Protein AF-A0A3M1AGY9-F1 (afdb_monomer_lite)

Foldseek 3Di:
DDDDDPVLLVVLVVLLVVLVVLLVVQVVLLVPAPQVVLVVLNVVLVVLSVVLVVCVVVVNSVSSSVSSVSSVVSSVVSSCVSVVNDPPDLLVVLVVLLVVLVVLLVVVCVQDDCVVQVLLNLLSVQLVVLSVQLVVCSVVVNSVSNVLSSVLSVLSSVVSVCCSVPVDPDDDDLVNLVVLLVVLVVLLVVQCVVCVPPPPVQLVSLSVVLVVLSVSLVVCSVVVNNVSNVSSSVSSVVSSVVSVVPDDDD

Radius of gyration: 22.15 Å; chains: 1; bounding box: 55×43×48 Å

Secondary structure (DSSP, 8-state):
-----HHHHHHHHHHHHHHHHHHHHHHHHHHS---HHHHHHHHHHHHHHHHHHHHHHTT-HHHHHHHHHHHHHHHHHHHHHHTT--PPPHHHHHHHHHHHHHHHHHHHHTT--TTT-HHHHHHHHHHHHHHHHHHHHHHTT-HHHHHHHHHHHHHHHHHHHHHHHS----PPPHHHHHHHHHHHHHHHHHHHHHHTT---HHHHHHHHHHHHHHHHHHHHHHTT-HHHHHHHHHHHHHHHHHHHTT----

Sequence (250 aa):
AAGHSPEIKREFTRAMQQLNLLIERVRPQIEASANPRARRIFQRVLRFAQEAEIKAQKGRVHEALWKVELARNLLNRAAQFAKGRKIPRVRNRLQEEIEASRQDIRALKSKVDPETAPDAAILLNMSERAINRAEGALRAGFNRLALESIWAAQRFLNRADELANSPDHSTISRKFIESRLNQLNQAILEAERRFADEKQPMNLKLIEGAKDIREMALTSFRKGNYRAANEGIQVAFELVRKSLKNLPKK

pLDDT: mean 87.72, std 10.8, range [38.75, 97.69]

Structure (mmCIF, N/CA/C/O backbone):
data_AF-A0A3M1AGY9-F1
#
_entry.id   AF-A0A3M1AGY9-F1
#
loop_
_atom_site.group_PDB
_atom_site.id
_atom_site.type_symbol
_atom_site.label_atom_id
_atom_site.label_alt_id
_atom_site.label_comp_id
_atom_site.label_asym_id
_atom_site.label_entity_id
_atom_site.label_seq_id
_atom_site.pdbx_PDB_ins_code
_atom_site.Cartn_x
_atom_site.Cartn_y
_atom_site.Cartn_z
_atom_site.occupancy
_atom_site.B_iso_or_equiv
_atom_site.auth_seq_id
_atom_site.auth_comp_id
_atom_site.auth_asym_id
_atom_site.auth_atom_id
_atom_site.pdbx_PDB_model_num
ATOM 1 N N . ALA A 1 1 ? -25.088 25.407 -13.053 1.00 41.91 1 ALA A N 1
ATOM 2 C CA . ALA A 1 1 ? -25.798 24.125 -12.880 1.00 41.91 1 ALA A CA 1
ATOM 3 C C . ALA A 1 1 ? -24.941 23.020 -13.490 1.00 41.91 1 ALA A C 1
ATOM 5 O O . ALA A 1 1 ? -24.853 22.937 -14.706 1.00 41.91 1 ALA A O 1
ATOM 6 N N . ALA A 1 2 ? -24.203 22.266 -12.671 1.00 45.81 2 ALA A N 1
ATOM 7 C CA . ALA A 1 2 ? -23.312 21.215 -13.163 1.00 45.81 2 ALA A CA 1
ATOM 8 C C . ALA A 1 2 ? -24.134 19.955 -13.475 1.00 45.81 2 ALA A C 1
ATOM 10 O O . ALA A 1 2 ? -24.723 19.351 -12.577 1.00 45.81 2 ALA A O 1
ATOM 11 N N . GLY A 1 3 ? -24.225 19.601 -14.756 1.00 44.53 3 GLY A N 1
ATOM 12 C CA . GLY A 1 3 ? -24.878 18.382 -15.215 1.00 44.53 3 GLY A CA 1
ATOM 13 C C . GLY A 1 3 ? -24.076 17.160 -14.783 1.00 44.53 3 GLY A C 1
ATOM 14 O O . GLY A 1 3 ? -23.044 16.850 -15.367 1.00 44.53 3 GLY A O 1
ATOM 15 N N . HIS A 1 4 ? -24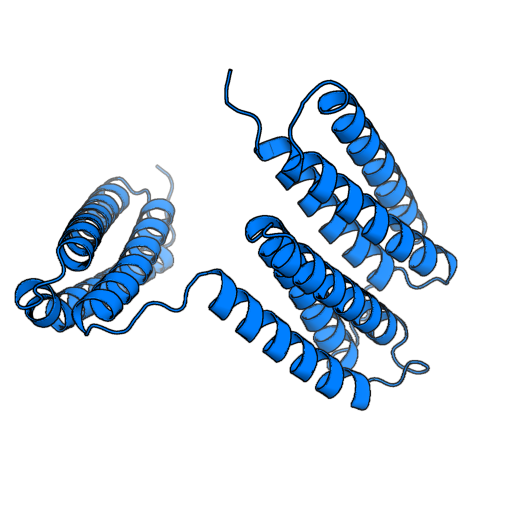.536 16.459 -13.750 1.00 55.94 4 HIS A N 1
ATOM 16 C CA . HIS A 1 4 ? -24.037 15.117 -13.466 1.00 55.94 4 HIS A CA 1
ATOM 17 C C . HIS A 1 4 ? -24.574 14.150 -14.518 1.00 55.94 4 HIS A C 1
ATOM 19 O O . HIS A 1 4 ? -25.784 14.142 -14.765 1.00 55.94 4 HIS A O 1
ATOM 25 N N . SER A 1 5 ? -23.678 13.345 -15.105 1.00 68.75 5 SER A N 1
ATOM 26 C CA . SER A 1 5 ? -24.039 12.296 -16.063 1.00 68.75 5 SER A CA 1
ATOM 27 C C . SER A 1 5 ? -25.211 11.468 -15.506 1.00 68.75 5 SER A C 1
ATOM 29 O O . SER A 1 5 ? -25.161 11.059 -14.337 1.00 68.75 5 SER A O 1
ATOM 31 N N . PRO A 1 6 ? -26.272 11.218 -16.300 1.00 79.00 6 PRO A N 1
ATOM 32 C CA . PRO A 1 6 ? -27.400 10.363 -15.920 1.00 79.00 6 PRO A CA 1
ATOM 33 C C . PRO A 1 6 ? -26.970 9.003 -15.352 1.00 79.00 6 PRO A C 1
ATOM 35 O O . PRO A 1 6 ? -27.675 8.420 -14.529 1.00 79.00 6 PRO A O 1
ATOM 38 N N . GLU A 1 7 ? -25.796 8.519 -15.750 1.00 82.44 7 GLU A N 1
ATOM 39 C CA . GLU A 1 7 ? -25.199 7.265 -15.293 1.00 82.44 7 GLU A CA 1
ATOM 40 C C . GLU A 1 7 ? -24.829 7.292 -13.807 1.00 82.44 7 GLU A C 1
ATOM 42 O O . GLU A 1 7 ? -25.179 6.366 -13.080 1.00 82.44 7 GLU A O 1
ATOM 47 N N . ILE A 1 8 ? -24.232 8.382 -13.318 1.00 80.75 8 ILE A N 1
ATOM 48 C CA . ILE A 1 8 ? -23.795 8.507 -11.914 1.00 80.75 8 ILE A CA 1
ATOM 49 C C . ILE A 1 8 ? -25.013 8.570 -10.981 1.00 80.75 8 ILE A C 1
ATOM 51 O O . ILE A 1 8 ? -25.013 8.022 -9.878 1.00 80.75 8 ILE A O 1
ATOM 55 N N . LYS A 1 9 ? -26.107 9.198 -11.433 1.00 84.56 9 LYS A N 1
ATOM 56 C CA . LYS A 1 9 ? -27.379 9.183 -10.695 1.00 84.56 9 LYS A CA 1
ATOM 57 C C . LYS A 1 9 ? -27.964 7.771 -10.614 1.00 84.56 9 LYS A C 1
ATOM 59 O O . LYS A 1 9 ? -28.408 7.372 -9.540 1.00 84.56 9 LYS A O 1
ATOM 64 N N . ARG A 1 10 ? -27.927 7.003 -11.712 1.00 90.06 10 ARG A N 1
ATOM 65 C CA . ARG A 1 10 ? -28.370 5.595 -11.733 1.00 90.06 10 ARG A CA 1
ATOM 66 C C . ARG A 1 10 ? -27.513 4.717 -10.819 1.00 90.06 10 ARG A C 1
ATOM 68 O O . ARG A 1 10 ? -28.058 3.869 -10.114 1.00 90.06 10 ARG A O 1
ATOM 75 N N . GLU A 1 11 ? -26.201 4.932 -10.807 1.00 90.44 11 GLU A N 1
ATOM 76 C CA . GLU A 1 11 ? -25.267 4.247 -9.911 1.00 90.44 11 GLU A CA 1
ATOM 77 C C . GLU A 1 11 ? -25.615 4.503 -8.441 1.00 90.44 11 GLU A C 1
ATOM 79 O O . GLU A 1 11 ? -25.775 3.554 -7.673 1.00 90.44 11 GLU A O 1
ATOM 84 N N . PHE A 1 12 ? -25.839 5.767 -8.064 1.00 92.69 12 PHE A N 1
ATOM 85 C CA . PHE A 1 12 ? -26.266 6.122 -6.711 1.00 92.69 12 PHE A CA 1
ATOM 86 C C . PHE A 1 12 ? -27.583 5.449 -6.319 1.00 92.69 12 PHE A C 1
ATOM 88 O O . PHE A 1 12 ? -27.666 4.863 -5.239 1.00 92.69 12 PHE A O 1
ATOM 95 N N . THR A 1 13 ? -28.597 5.476 -7.190 1.00 92.81 13 THR A N 1
ATOM 96 C CA . THR A 1 13 ? -29.883 4.819 -6.917 1.00 92.81 13 THR A CA 1
ATOM 97 C C . THR A 1 13 ? -29.700 3.326 -6.649 1.00 92.81 13 THR A C 1
ATOM 99 O O . THR A 1 13 ? -30.233 2.816 -5.664 1.00 92.81 13 THR A O 1
ATOM 102 N N . ARG A 1 14 ? -28.896 2.631 -7.466 1.00 93.88 14 ARG A N 1
ATOM 103 C CA . ARG A 1 14 ? -28.583 1.207 -7.258 1.00 93.88 14 ARG A CA 1
ATOM 104 C C . ARG A 1 14 ? -27.846 0.979 -5.938 1.00 93.88 14 ARG A C 1
ATOM 106 O O . ARG A 1 14 ? -28.215 0.085 -5.179 1.00 93.88 14 ARG A O 1
ATOM 113 N N . ALA A 1 15 ? -26.834 1.793 -5.646 1.00 89.94 15 ALA A N 1
ATOM 114 C CA . ALA A 1 15 ? -26.034 1.673 -4.431 1.00 89.94 15 ALA A CA 1
ATOM 115 C C . ALA A 1 15 ? -26.879 1.898 -3.162 1.00 89.94 15 ALA A C 1
ATOM 117 O O . ALA A 1 15 ? -26.748 1.146 -2.194 1.00 89.94 15 ALA A O 1
ATOM 118 N N . MET A 1 16 ? -27.792 2.875 -3.182 1.00 95.62 16 MET A N 1
ATOM 119 C CA . MET A 1 16 ? -28.737 3.127 -2.089 1.00 95.62 16 MET A CA 1
ATOM 120 C C . MET A 1 16 ? -29.750 2.000 -1.913 1.00 95.62 16 MET A C 1
ATOM 122 O O . MET A 1 16 ? -29.980 1.568 -0.787 1.00 95.62 16 MET A O 1
ATOM 126 N N . GLN A 1 17 ? -30.327 1.484 -3.002 1.00 94.88 17 GLN A N 1
ATOM 127 C CA . GLN A 1 17 ? -31.243 0.341 -2.934 1.00 94.88 17 GLN A CA 1
ATOM 128 C C . GLN A 1 17 ? -30.559 -0.877 -2.304 1.00 94.88 17 GLN A C 1
ATOM 130 O O . GLN A 1 17 ? -31.106 -1.492 -1.390 1.00 94.88 17 GLN A O 1
ATOM 135 N N . GLN A 1 18 ? -29.330 -1.183 -2.728 1.00 94.62 18 GLN A N 1
ATOM 136 C CA . GLN A 1 18 ? -28.535 -2.258 -2.133 1.00 94.62 18 GLN A CA 1
ATOM 137 C C . GLN A 1 18 ? -28.246 -2.009 -0.648 1.00 94.62 18 GLN A C 1
ATOM 139 O O . GLN A 1 18 ? -28.365 -2.932 0.158 1.00 94.62 18 GLN A O 1
ATOM 144 N N . LEU A 1 19 ? -27.880 -0.780 -0.268 1.00 94.25 19 LEU A N 1
ATOM 145 C CA . LEU A 1 19 ? -27.644 -0.430 1.132 1.00 94.25 19 LEU A CA 1
ATOM 146 C C . LEU A 1 19 ? -28.913 -0.611 1.976 1.00 94.25 19 LEU A C 1
ATOM 148 O O . LEU A 1 19 ? -28.831 -1.225 3.036 1.00 94.25 19 LEU A O 1
ATOM 152 N N . ASN A 1 20 ? -30.071 -0.145 1.509 1.00 95.00 20 ASN A N 1
ATOM 153 C CA . ASN A 1 20 ? -31.336 -0.267 2.235 1.00 95.00 20 ASN A CA 1
ATOM 154 C C . ASN A 1 20 ? -31.751 -1.735 2.412 1.00 95.00 20 ASN A C 1
ATOM 156 O O . ASN A 1 20 ? -32.100 -2.138 3.519 1.00 95.00 20 ASN A O 1
ATOM 160 N N . LEU A 1 21 ? -31.602 -2.568 1.375 1.00 95.19 21 LEU A N 1
ATOM 161 C CA . LEU A 1 21 ? -31.827 -4.016 1.482 1.00 95.19 21 LEU A CA 1
ATOM 162 C C . LEU A 1 21 ? -30.906 -4.671 2.522 1.00 95.19 21 LEU A C 1
ATOM 164 O O . LEU A 1 21 ? -31.336 -5.530 3.294 1.00 95.19 21 LEU A O 1
ATOM 168 N N . LEU A 1 22 ? -29.634 -4.264 2.573 1.00 92.75 22 LEU A N 1
ATOM 169 C CA . LEU A 1 22 ? -28.695 -4.754 3.582 1.00 92.75 22 LEU A CA 1
ATOM 170 C C . LEU A 1 22 ? -29.070 -4.280 4.990 1.00 92.75 22 LEU A C 1
ATOM 172 O O . LEU A 1 22 ? -28.953 -5.063 5.933 1.00 92.75 22 LEU A O 1
ATOM 176 N N . ILE A 1 23 ? -29.503 -3.024 5.142 1.00 95.94 23 ILE A N 1
ATOM 177 C CA . ILE A 1 23 ? -29.948 -2.469 6.426 1.00 95.94 23 ILE A CA 1
ATOM 178 C C . ILE A 1 23 ? -31.113 -3.299 6.952 1.00 95.94 23 ILE A C 1
ATOM 180 O O . ILE A 1 23 ? -31.017 -3.803 8.067 1.00 95.94 23 ILE A O 1
ATOM 184 N N . GLU A 1 24 ? -32.147 -3.522 6.141 1.00 95.50 24 GLU A N 1
ATOM 185 C CA . GLU A 1 24 ? -33.321 -4.299 6.549 1.00 95.50 24 GLU A CA 1
ATOM 186 C C . GLU A 1 24 ? -32.970 -5.749 6.891 1.00 95.50 24 GLU A C 1
ATOM 188 O O . GLU A 1 24 ? -33.416 -6.278 7.907 1.00 95.50 24 GLU A O 1
ATOM 193 N N . ARG A 1 25 ? -32.072 -6.379 6.126 1.00 94.12 25 ARG A N 1
ATOM 194 C CA . ARG A 1 25 ? -31.619 -7.747 6.415 1.00 94.12 25 ARG A CA 1
ATOM 195 C C . ARG A 1 25 ? -30.880 -7.869 7.752 1.00 94.12 25 ARG A C 1
ATOM 197 O O . ARG A 1 25 ? -30.953 -8.907 8.411 1.00 94.12 25 ARG A O 1
ATOM 204 N N . VAL A 1 26 ? -30.093 -6.861 8.121 1.00 92.31 26 VAL A N 1
ATOM 205 C CA . VAL A 1 26 ? -29.182 -6.918 9.276 1.00 92.31 26 VAL A CA 1
ATOM 206 C C . VAL A 1 26 ? -29.809 -6.301 10.535 1.00 92.31 26 VAL A C 1
ATOM 208 O O . VAL A 1 26 ? -29.435 -6.686 11.647 1.00 92.31 26 VAL A O 1
ATOM 211 N N . ARG A 1 27 ? -30.782 -5.394 10.384 1.00 94.50 27 ARG A N 1
ATOM 212 C CA . ARG A 1 27 ? -31.468 -4.671 11.468 1.00 94.50 27 ARG A CA 1
ATOM 213 C C . ARG A 1 27 ? -31.949 -5.594 12.601 1.00 94.50 27 ARG A C 1
ATOM 215 O O . ARG A 1 27 ? -31.504 -5.357 13.727 1.00 94.50 27 ARG A O 1
ATOM 222 N N . PRO A 1 28 ? -32.701 -6.690 12.354 1.00 92.25 28 PRO A N 1
ATOM 223 C CA . PRO A 1 28 ? -33.197 -7.545 13.437 1.00 92.25 28 PRO A CA 1
ATOM 224 C C . PRO A 1 28 ? -32.064 -8.172 14.259 1.00 92.25 28 PRO A C 1
ATOM 226 O O . PRO A 1 28 ? -32.143 -8.267 15.481 1.00 92.25 28 PRO A O 1
ATOM 229 N N . GLN A 1 29 ? -30.960 -8.548 13.599 1.00 90.81 29 GLN A N 1
ATOM 230 C CA . GLN A 1 29 ? -29.797 -9.151 14.261 1.00 90.81 29 GLN A CA 1
ATOM 231 C C . GLN A 1 29 ? -29.079 -8.153 15.177 1.00 90.81 29 GLN A C 1
ATOM 233 O O . GLN A 1 29 ? -28.570 -8.534 16.230 1.00 90.81 29 GLN A O 1
ATOM 238 N N . ILE A 1 30 ? -29.007 -6.879 14.782 1.00 90.00 30 ILE A N 1
ATOM 239 C CA . ILE A 1 30 ? -28.358 -5.831 15.578 1.00 90.00 30 ILE A CA 1
ATOM 240 C C . ILE A 1 30 ? -29.248 -5.395 16.744 1.00 90.00 30 ILE A C 1
ATOM 242 O O . ILE A 1 30 ? -28.738 -5.187 17.847 1.00 90.00 30 ILE A O 1
ATOM 246 N N . GLU A 1 31 ? -30.552 -5.258 16.518 1.00 87.81 31 GLU A N 1
ATOM 247 C CA . GLU A 1 31 ? -31.514 -4.863 17.551 1.00 87.81 31 GLU A CA 1
ATOM 248 C C . GLU A 1 31 ? -31.612 -5.931 18.647 1.00 87.81 31 GLU A C 1
ATOM 250 O O . GLU A 1 31 ? -31.483 -5.602 19.830 1.00 87.81 31 GLU A O 1
ATOM 255 N N . ALA A 1 32 ? -31.674 -7.211 18.265 1.00 87.88 32 ALA A N 1
ATOM 256 C CA . ALA A 1 32 ? -31.636 -8.340 19.196 1.00 87.88 32 ALA A CA 1
ATOM 257 C C . ALA A 1 32 ? -30.274 -8.521 19.899 1.00 87.88 32 ALA A C 1
ATOM 259 O O . ALA A 1 32 ? -30.178 -9.229 20.900 1.00 87.88 32 ALA A O 1
ATOM 260 N N . SER A 1 33 ? -29.201 -7.888 19.412 1.00 85.69 33 SER A N 1
ATOM 261 C CA . SER A 1 33 ? -27.875 -8.032 20.014 1.00 85.69 33 SER A CA 1
ATOM 262 C C . SER A 1 33 ? -27.764 -7.293 21.347 1.00 85.69 33 SER A C 1
ATOM 264 O O . SER A 1 33 ? -28.026 -6.091 21.432 1.00 85.69 33 SER A O 1
ATOM 266 N N . ALA A 1 34 ? -27.228 -7.977 22.361 1.00 83.06 34 ALA A N 1
ATOM 267 C CA . ALA A 1 34 ? -26.825 -7.376 23.633 1.00 83.06 34 ALA A CA 1
ATOM 268 C C . ALA A 1 34 ? -25.578 -6.469 23.519 1.00 83.06 34 ALA A C 1
ATOM 270 O O . ALA A 1 34 ? -25.142 -5.894 24.512 1.00 83.06 34 ALA A O 1
ATOM 271 N N . ASN A 1 35 ? -24.972 -6.329 22.331 1.00 82.81 35 ASN A N 1
ATOM 272 C CA . ASN A 1 35 ? -23.747 -5.555 22.140 1.00 82.81 35 ASN A CA 1
ATOM 273 C C . ASN A 1 35 ? -24.041 -4.055 21.886 1.00 82.81 35 ASN A C 1
ATOM 275 O O . ASN A 1 35 ? -24.375 -3.672 20.756 1.00 82.81 35 ASN A O 1
ATOM 279 N N . PRO A 1 36 ? -23.816 -3.150 22.863 1.00 84.00 36 PRO A N 1
ATOM 280 C CA . PRO A 1 36 ? -24.114 -1.721 22.710 1.00 84.00 36 PRO A CA 1
ATOM 281 C C . PRO A 1 36 ? -23.236 -1.038 21.652 1.00 84.00 36 PRO A C 1
ATOM 283 O O . PRO A 1 36 ? -23.566 0.035 21.141 1.00 84.00 36 PRO A O 1
ATOM 286 N N . ARG A 1 37 ? -22.093 -1.637 21.292 1.00 84.00 37 ARG A N 1
ATOM 287 C CA . ARG A 1 37 ? -21.234 -1.135 20.215 1.00 84.00 37 ARG A CA 1
ATOM 288 C C . ARG A 1 37 ? -21.831 -1.417 18.837 1.00 84.00 37 ARG A C 1
ATOM 290 O O . ARG A 1 37 ? -21.714 -0.555 17.969 1.00 84.00 37 ARG A O 1
ATOM 297 N N . ALA A 1 38 ? -22.481 -2.568 18.647 1.00 87.69 38 ALA A N 1
ATOM 298 C CA . ALA A 1 38 ? -23.179 -2.893 17.402 1.00 87.69 38 ALA A CA 1
ATOM 299 C C . ALA A 1 38 ? -24.297 -1.876 17.134 1.00 87.69 38 ALA A C 1
ATOM 301 O O . ALA A 1 38 ? -24.318 -1.256 16.071 1.00 87.69 38 ALA A O 1
ATOM 302 N N . ARG A 1 39 ? -25.131 -1.606 18.150 1.00 90.06 39 ARG A N 1
ATOM 303 C CA . ARG A 1 39 ? -26.222 -0.619 18.085 1.00 90.06 39 ARG A CA 1
ATOM 304 C C . ARG A 1 39 ?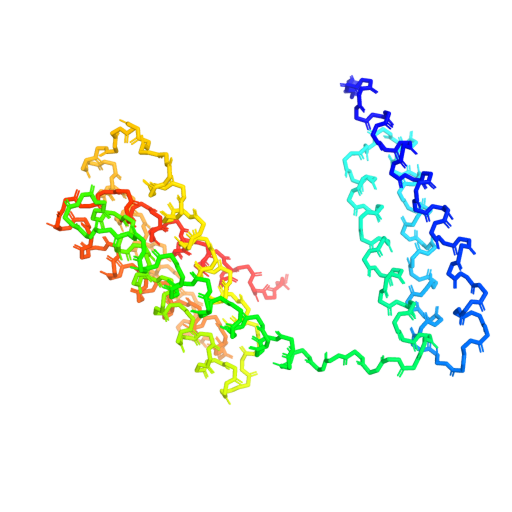 -25.720 0.798 17.777 1.00 90.06 39 ARG A C 1
ATOM 306 O O . ARG A 1 39 ? -26.236 1.447 16.873 1.00 90.06 39 ARG A O 1
ATOM 313 N N . ARG A 1 40 ? -24.650 1.262 18.442 1.00 89.94 40 ARG A N 1
ATOM 314 C CA . ARG A 1 40 ? -24.046 2.585 18.164 1.00 89.94 40 ARG A CA 1
ATOM 315 C C . ARG A 1 40 ? -23.509 2.721 16.739 1.00 89.94 40 ARG A C 1
ATOM 317 O O . ARG A 1 40 ? -23.644 3.778 16.127 1.00 89.94 40 ARG A O 1
ATOM 324 N N . ILE A 1 41 ? -22.863 1.681 16.211 1.00 88.88 41 ILE A N 1
ATOM 325 C CA . ILE A 1 41 ? -22.363 1.702 14.829 1.00 88.88 41 ILE A CA 1
ATOM 326 C C . ILE A 1 41 ? -23.539 1.697 13.852 1.00 88.88 41 ILE A C 1
ATOM 328 O O . ILE A 1 41 ? -23.514 2.457 12.891 1.00 88.88 41 ILE A O 1
ATOM 332 N N . PHE A 1 42 ? -24.584 0.920 14.125 1.00 94.00 42 PHE A N 1
ATOM 333 C CA . PHE A 1 42 ? -25.786 0.885 13.297 1.00 94.00 42 PHE A CA 1
ATOM 334 C C . PHE A 1 42 ? -26.515 2.232 13.244 1.00 94.00 42 PHE A C 1
ATOM 336 O O . PHE A 1 42 ? -26.849 2.700 12.162 1.00 94.00 42 PHE A O 1
ATOM 343 N N . GLN A 1 43 ? -26.640 2.942 14.366 1.00 92.06 43 GLN A N 1
ATOM 344 C CA . GLN A 1 43 ? -27.169 4.314 14.361 1.00 92.06 43 GLN A CA 1
ATOM 345 C C . GLN A 1 43 ? -26.348 5.260 13.467 1.00 92.06 43 GLN A C 1
ATOM 347 O O . GLN A 1 43 ? -26.904 6.139 12.808 1.00 92.06 43 GLN A O 1
ATOM 352 N N . ARG A 1 44 ? -25.021 5.076 13.396 1.00 91.56 44 ARG A N 1
ATOM 353 C CA . ARG A 1 44 ? -24.170 5.830 12.460 1.00 91.56 44 ARG A CA 1
ATOM 354 C C . ARG A 1 44 ? -24.407 5.436 11.002 1.00 91.56 44 ARG A C 1
ATOM 356 O O . ARG A 1 44 ? -24.345 6.315 10.152 1.00 91.56 44 ARG A O 1
ATOM 363 N N . VAL A 1 45 ? -24.682 4.161 10.713 1.00 93.56 45 VAL A N 1
ATOM 364 C CA . VAL A 1 45 ? -25.068 3.699 9.364 1.00 93.56 45 VAL A CA 1
ATOM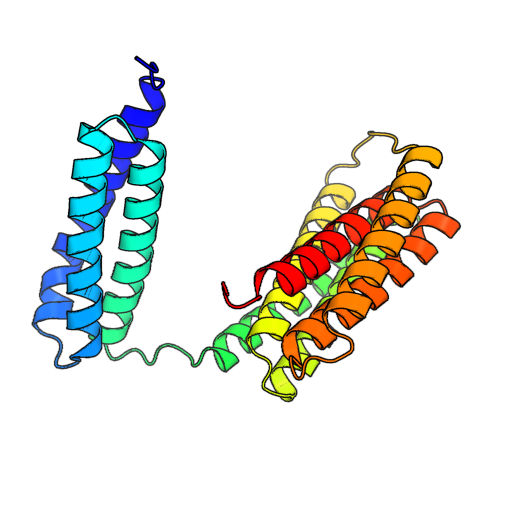 365 C C . VAL A 1 45 ? -26.321 4.433 8.898 1.00 93.56 45 VAL A C 1
ATOM 367 O O . VAL A 1 45 ? -26.300 5.013 7.818 1.00 93.56 45 VAL A O 1
ATOM 370 N N . LEU A 1 46 ? -27.368 4.472 9.732 1.00 93.56 46 LEU A N 1
ATOM 371 C CA . LEU A 1 46 ? -28.626 5.156 9.406 1.00 93.56 46 LEU A CA 1
ATOM 372 C C . LEU A 1 46 ? -28.401 6.646 9.122 1.00 93.56 46 LEU A C 1
ATOM 374 O O . LEU A 1 46 ? -28.904 7.176 8.136 1.00 93.56 46 LEU A O 1
ATOM 378 N N . ARG A 1 47 ? -27.565 7.306 9.934 1.00 92.69 47 ARG A N 1
ATOM 379 C CA . ARG A 1 47 ? -27.192 8.708 9.708 1.00 92.69 47 ARG A CA 1
ATOM 380 C C . ARG A 1 47 ? -26.470 8.908 8.375 1.00 92.69 47 ARG A C 1
ATOM 382 O O . ARG A 1 47 ? -26.791 9.841 7.651 1.00 92.69 47 ARG A O 1
ATOM 389 N N . PHE A 1 48 ? -25.510 8.047 8.033 1.00 86.06 48 PHE A N 1
ATOM 390 C CA . PHE A 1 48 ? -24.794 8.163 6.760 1.00 86.06 48 PHE A CA 1
ATOM 391 C C . PHE A 1 48 ? -25.680 7.874 5.545 1.00 86.06 48 PHE A C 1
ATOM 393 O O . PHE A 1 48 ? -25.501 8.536 4.528 1.00 86.06 48 PHE A O 1
ATOM 400 N N . ALA A 1 49 ? -26.643 6.954 5.653 1.00 92.56 49 ALA A N 1
ATOM 401 C CA . ALA A 1 49 ? -27.639 6.721 4.607 1.00 92.56 49 ALA A CA 1
ATOM 402 C C . ALA A 1 49 ? -28.499 7.977 4.369 1.00 92.56 49 ALA A C 1
ATOM 404 O O . ALA A 1 49 ? -28.601 8.449 3.239 1.00 92.56 49 ALA A O 1
ATOM 405 N N . GLN A 1 50 ? -29.007 8.592 5.442 1.00 94.00 50 GLN A N 1
ATOM 406 C CA . GLN A 1 50 ? -29.777 9.838 5.363 1.00 94.00 50 GLN A CA 1
ATOM 407 C C . GLN A 1 50 ? -28.944 11.004 4.799 1.00 94.00 50 GLN A C 1
ATOM 409 O O . GLN A 1 50 ? -29.400 11.764 3.947 1.00 94.00 50 GLN A O 1
ATOM 414 N N . GLU A 1 51 ? -27.691 11.149 5.242 1.00 88.50 51 GLU A N 1
ATOM 415 C CA . GLU A 1 51 ? -26.777 12.156 4.697 1.00 88.50 51 GLU A CA 1
ATOM 416 C C . GLU A 1 51 ? -26.508 11.936 3.202 1.00 88.50 51 GLU A C 1
ATOM 418 O O . GLU A 1 51 ? -26.418 12.915 2.459 1.00 88.50 51 GLU A O 1
ATOM 423 N N . ALA A 1 52 ? -26.391 10.683 2.749 1.00 89.94 52 ALA A N 1
ATOM 424 C CA . ALA A 1 52 ? -26.206 10.357 1.338 1.00 89.94 52 ALA A CA 1
ATOM 425 C C . ALA A 1 52 ? -27.399 10.835 0.493 1.00 89.94 52 ALA A C 1
ATOM 427 O O . ALA A 1 52 ? -27.199 11.506 -0.519 1.00 89.94 52 ALA A O 1
ATOM 428 N N . GLU A 1 53 ? -28.630 10.583 0.941 1.00 93.88 53 GLU A N 1
ATOM 429 C CA . GLU A 1 53 ? -29.852 11.049 0.271 1.00 93.88 53 GLU A CA 1
ATOM 430 C C . GLU A 1 53 ? -29.910 12.576 0.176 1.00 93.88 53 GLU A C 1
ATOM 432 O O . GLU A 1 53 ? -30.099 13.122 -0.913 1.00 93.88 53 GLU A O 1
ATOM 437 N N . ILE A 1 54 ? -29.646 13.281 1.282 1.00 92.06 54 ILE A N 1
ATOM 438 C CA . ILE A 1 54 ? -29.610 14.753 1.310 1.00 92.06 54 ILE A CA 1
ATOM 439 C C . ILE A 1 54 ? -28.562 15.289 0.324 1.00 92.06 54 ILE A C 1
ATOM 441 O O . ILE A 1 54 ? -28.785 16.289 -0.362 1.00 92.06 54 ILE A O 1
ATOM 445 N N . LYS A 1 55 ? -27.390 14.651 0.247 1.00 87.06 55 LYS A N 1
ATOM 446 C CA . LYS A 1 55 ? -26.318 15.061 -0.671 1.00 87.06 55 LYS A CA 1
ATOM 447 C C . LYS A 1 55 ? -26.704 14.824 -2.127 1.00 87.06 55 LYS A C 1
ATOM 449 O O . LYS A 1 55 ? -26.482 15.719 -2.941 1.00 87.06 55 LYS A O 1
ATOM 454 N N . ALA A 1 56 ? -27.331 13.693 -2.439 1.00 90.56 56 ALA A N 1
ATOM 455 C CA . ALA A 1 56 ? -27.824 13.397 -3.779 1.00 90.56 56 ALA A CA 1
ATOM 456 C C . ALA A 1 56 ? -28.932 14.369 -4.219 1.00 90.56 56 ALA A C 1
ATOM 458 O O . ALA A 1 56 ? -28.871 14.881 -5.337 1.00 90.56 56 ALA A O 1
ATOM 459 N N . GLN A 1 57 ? -29.879 14.702 -3.332 1.00 91.00 57 GLN A N 1
ATOM 460 C CA . GLN A 1 57 ? -30.923 15.708 -3.583 1.00 91.00 57 GLN A CA 1
ATOM 461 C C . GLN A 1 57 ? -30.332 17.088 -3.900 1.00 91.00 57 GLN A C 1
ATOM 463 O O . GLN A 1 57 ? -30.808 17.783 -4.792 1.00 91.00 57 GLN A O 1
ATOM 468 N N . LYS A 1 58 ? -29.234 17.461 -3.230 1.00 90.81 58 LYS A N 1
ATOM 469 C CA . LYS A 1 58 ? -28.478 18.701 -3.494 1.00 90.81 58 LYS A CA 1
ATOM 470 C C . LYS A 1 58 ? -27.586 18.628 -4.740 1.00 90.81 58 LYS A C 1
ATOM 472 O O . LYS A 1 58 ? -26.737 19.495 -4.937 1.00 90.81 58 LYS A O 1
ATOM 477 N N . GLY A 1 59 ? -27.715 17.574 -5.542 1.00 86.62 59 GLY A N 1
ATOM 478 C CA . GLY A 1 59 ? -26.904 17.333 -6.728 1.00 86.62 59 GLY A CA 1
ATOM 479 C C . GLY A 1 59 ? -25.487 16.843 -6.436 1.00 86.62 59 GLY A C 1
ATOM 480 O O . GLY A 1 59 ? -24.761 16.577 -7.372 1.00 86.62 59 GLY A O 1
ATOM 481 N N . ARG A 1 60 ? -25.056 16.650 -5.186 1.00 88.38 60 ARG A N 1
ATOM 482 C CA . ARG A 1 60 ? -23.680 16.228 -4.852 1.00 88.38 60 ARG A CA 1
ATOM 483 C C . ARG A 1 60 ? -23.530 14.705 -4.881 1.00 88.38 60 ARG A C 1
ATOM 485 O O . ARG A 1 60 ? -23.305 14.073 -3.850 1.00 88.38 60 ARG A O 1
ATOM 492 N N . VAL A 1 61 ? -23.672 14.108 -6.065 1.00 85.88 61 VAL A N 1
ATOM 493 C CA . VAL A 1 61 ? -23.823 12.646 -6.214 1.00 85.88 61 VAL A CA 1
ATOM 494 C C . VAL A 1 61 ? -22.560 11.860 -5.828 1.00 85.88 61 VAL A C 1
ATOM 496 O O . VAL A 1 61 ? -22.671 10.813 -5.200 1.00 85.88 61 VAL A O 1
ATOM 499 N N . HIS A 1 62 ? -21.354 12.375 -6.090 1.00 81.31 62 HIS A N 1
ATOM 500 C CA . HIS A 1 62 ? -20.114 11.708 -5.655 1.00 81.31 62 HIS A CA 1
ATOM 501 C C . HIS A 1 62 ? -19.953 11.675 -4.128 1.00 81.31 62 HIS A C 1
ATOM 503 O O . HIS A 1 62 ? -19.589 10.644 -3.565 1.00 81.31 62 HIS A O 1
ATOM 509 N N . GLU A 1 63 ? -20.264 12.782 -3.440 1.00 78.56 63 GLU A N 1
ATOM 510 C CA . GLU A 1 63 ? -20.269 12.808 -1.970 1.00 78.56 63 GLU A CA 1
ATOM 511 C C . GLU A 1 63 ? -21.312 11.829 -1.413 1.00 78.56 63 GLU A C 1
ATOM 513 O O . GLU A 1 63 ? -21.067 11.178 -0.398 1.00 78.56 63 GLU A O 1
ATOM 518 N N . ALA A 1 64 ? -22.461 11.714 -2.084 1.00 83.38 64 ALA A N 1
ATOM 519 C CA . ALA A 1 64 ? -23.509 10.774 -1.720 1.00 83.38 64 ALA A CA 1
ATOM 520 C C . ALA A 1 64 ? -23.039 9.317 -1.859 1.00 83.38 64 ALA A C 1
ATOM 522 O O . ALA A 1 64 ? -23.144 8.564 -0.896 1.00 83.38 64 ALA A O 1
ATOM 523 N N . LEU A 1 65 ? -22.439 8.937 -2.993 1.00 80.56 65 LEU A N 1
ATOM 524 C CA . LEU A 1 65 ? -21.874 7.597 -3.218 1.00 80.56 65 LEU A CA 1
ATOM 525 C C . LEU A 1 65 ? -20.838 7.214 -2.153 1.00 80.56 65 LEU A C 1
ATOM 527 O O . LEU A 1 65 ? -20.918 6.135 -1.566 1.00 80.56 65 LEU A O 1
ATOM 531 N N . TRP A 1 66 ? -19.928 8.129 -1.819 1.00 83.19 66 TRP A N 1
ATOM 532 C CA . TRP A 1 66 ? -18.945 7.899 -0.759 1.00 83.19 66 TRP A CA 1
ATOM 533 C C . TRP A 1 66 ? -19.601 7.636 0.608 1.00 83.19 66 TRP A C 1
ATOM 535 O O . TRP A 1 66 ? -19.167 6.768 1.370 1.00 83.19 66 TRP A O 1
ATOM 545 N N . LYS A 1 67 ? -20.689 8.349 0.924 1.00 83.56 67 LYS A N 1
ATOM 546 C CA . LYS A 1 67 ? -21.469 8.131 2.153 1.00 83.56 67 LYS A CA 1
ATOM 547 C C . LYS A 1 67 ? -22.156 6.762 2.164 1.00 83.56 67 LYS A C 1
ATOM 549 O O . LYS A 1 67 ? -22.156 6.114 3.212 1.00 83.56 67 LYS A O 1
ATOM 554 N N . VAL A 1 68 ? -22.672 6.298 1.022 1.00 85.31 68 VAL A N 1
ATOM 555 C CA . VAL A 1 68 ? -23.243 4.945 0.874 1.00 85.31 68 VAL A CA 1
ATOM 556 C C . VAL A 1 68 ? -22.198 3.871 1.166 1.00 85.31 68 VAL A C 1
ATOM 558 O O . VAL A 1 68 ? -22.462 2.919 1.903 1.00 85.31 68 VAL A O 1
ATOM 561 N N . GLU A 1 69 ? -20.987 4.033 0.642 1.00 84.19 69 GLU A N 1
ATOM 562 C CA . GLU A 1 69 ? -19.909 3.069 0.844 1.00 84.19 69 GLU A CA 1
ATOM 563 C C . GLU A 1 69 ? -19.446 3.012 2.308 1.00 84.19 69 GLU A C 1
ATOM 565 O O . GLU A 1 69 ? -19.307 1.929 2.891 1.00 84.19 69 GLU A O 1
ATOM 570 N N . LEU A 1 70 ? -19.304 4.172 2.958 1.00 83.44 70 LEU A N 1
ATOM 571 C CA . LEU A 1 70 ? -19.043 4.237 4.397 1.00 83.44 70 LEU A CA 1
ATOM 572 C C . LEU A 1 70 ? -20.136 3.545 5.216 1.00 83.44 70 LEU A C 1
ATOM 574 O O . LEU A 1 70 ? -19.826 2.804 6.155 1.00 83.44 70 LEU A O 1
ATOM 578 N N . ALA A 1 71 ? -21.402 3.770 4.863 1.00 87.25 71 ALA A N 1
ATOM 579 C CA . ALA A 1 71 ? -22.535 3.134 5.517 1.00 87.25 71 ALA A CA 1
ATOM 580 C C . ALA A 1 71 ? -22.485 1.603 5.355 1.00 87.25 71 ALA A C 1
ATOM 582 O O . ALA A 1 71 ? -22.612 0.897 6.355 1.00 87.25 71 ALA A O 1
ATOM 583 N N . ARG A 1 72 ? -22.185 1.076 4.156 1.00 89.56 72 ARG A N 1
ATOM 584 C CA . ARG A 1 72 ? -21.981 -0.373 3.925 1.00 89.56 72 ARG A CA 1
ATOM 585 C C . ARG A 1 72 ? -20.874 -0.948 4.806 1.00 89.56 72 ARG A C 1
ATOM 587 O O . ARG A 1 72 ? -21.070 -1.973 5.463 1.00 89.56 72 ARG A O 1
ATOM 594 N N . ASN A 1 73 ? -19.725 -0.280 4.863 1.00 84.62 73 ASN A N 1
ATOM 595 C CA . ASN A 1 73 ? -18.581 -0.737 5.655 1.00 84.62 73 ASN A CA 1
ATOM 596 C C . ASN A 1 73 ? -18.893 -0.770 7.158 1.00 84.62 73 ASN A C 1
ATOM 598 O O . ASN A 1 73 ? -18.543 -1.721 7.865 1.00 84.62 73 ASN A O 1
ATOM 602 N N . LEU A 1 74 ? -19.599 0.247 7.656 1.00 87.31 74 LEU A N 1
ATOM 603 C CA . LEU A 1 74 ? -20.041 0.298 9.047 1.00 87.31 74 LEU A CA 1
ATOM 604 C C . LEU A 1 74 ? -21.130 -0.734 9.348 1.00 87.31 74 LEU A C 1
ATOM 606 O O . LEU A 1 74 ? -21.098 -1.331 10.423 1.00 87.31 74 LEU A O 1
ATOM 610 N N . LEU A 1 75 ? -22.038 -0.999 8.409 1.00 91.38 75 LEU A N 1
ATOM 611 C CA . LEU A 1 75 ? -23.093 -1.997 8.564 1.00 91.38 75 LEU A CA 1
ATOM 612 C C . LEU A 1 75 ? -22.518 -3.408 8.682 1.00 91.38 75 LEU A C 1
ATOM 614 O O . LEU A 1 75 ? -22.869 -4.134 9.610 1.00 91.38 75 LEU A O 1
ATOM 618 N N . ASN A 1 76 ? -21.551 -3.757 7.830 1.00 88.00 76 ASN A N 1
ATOM 619 C CA . ASN A 1 76 ? -20.816 -5.018 7.936 1.00 88.00 76 ASN A CA 1
ATOM 620 C C . ASN A 1 76 ? -20.137 -5.160 9.304 1.00 88.00 76 ASN A C 1
ATOM 622 O O . ASN A 1 76 ? -20.184 -6.217 9.937 1.00 88.00 76 ASN A O 1
ATOM 626 N N . ARG A 1 77 ? -19.545 -4.072 9.808 1.00 81.31 77 ARG A N 1
ATOM 627 C CA . ARG A 1 77 ? -18.910 -4.050 11.128 1.00 81.31 77 ARG A CA 1
ATOM 628 C C . ARG A 1 77 ? -19.925 -4.203 12.265 1.00 81.31 77 ARG A C 1
ATOM 630 O O . ARG A 1 77 ? -19.648 -4.920 13.225 1.00 81.31 77 ARG A O 1
ATOM 637 N N . ALA A 1 78 ? -21.082 -3.551 12.168 1.00 87.50 78 ALA A N 1
ATOM 638 C CA . ALA A 1 78 ? -22.162 -3.680 13.141 1.00 87.50 78 ALA A CA 1
ATOM 639 C C . ALA A 1 78 ? -22.718 -5.112 13.169 1.00 87.50 78 ALA A C 1
ATOM 641 O O . ALA A 1 78 ? -22.853 -5.680 14.250 1.00 87.50 78 ALA A O 1
ATOM 642 N N . ALA A 1 79 ? -22.922 -5.730 12.000 1.00 87.56 79 ALA A N 1
ATOM 643 C CA . ALA A 1 79 ? -23.352 -7.122 11.868 1.00 87.56 79 ALA A CA 1
ATOM 644 C C . ALA A 1 79 ? -22.361 -8.105 12.515 1.00 87.56 79 ALA A C 1
ATOM 646 O O . ALA A 1 79 ? -22.762 -9.036 13.211 1.00 87.56 79 ALA A O 1
ATOM 647 N N . GLN A 1 80 ? -21.054 -7.891 12.322 1.00 83.56 80 GLN A N 1
ATOM 648 C CA . GLN A 1 80 ? -20.017 -8.716 12.952 1.00 83.56 80 GLN A CA 1
ATOM 649 C C . GLN A 1 80 ? -20.058 -8.614 14.481 1.00 83.56 80 GLN A C 1
ATOM 651 O O . GLN A 1 80 ? -20.029 -9.639 15.161 1.00 83.56 80 GLN A O 1
ATOM 656 N N . PHE A 1 81 ? -20.185 -7.396 15.020 1.00 82.00 81 PHE A N 1
ATOM 657 C CA . PHE A 1 81 ? -20.329 -7.189 16.463 1.00 82.00 81 PHE A CA 1
ATOM 658 C C . PHE A 1 81 ? -21.623 -7.783 17.025 1.00 82.00 81 PHE A C 1
ATOM 660 O O . PHE A 1 81 ? -21.612 -8.273 18.156 1.00 82.00 81 PHE A O 1
ATOM 667 N N . ALA A 1 82 ? -22.713 -7.738 16.255 1.00 84.75 82 ALA A N 1
ATOM 668 C CA . ALA A 1 82 ? -24.007 -8.271 16.658 1.00 84.75 82 ALA A CA 1
ATOM 669 C C . ALA A 1 82 ? -23.987 -9.796 16.813 1.00 84.75 82 ALA A C 1
ATOM 671 O O . ALA A 1 82 ? -24.515 -10.317 17.789 1.00 84.75 82 ALA A O 1
ATOM 672 N N . LYS A 1 83 ? -23.284 -10.494 15.910 1.00 83.81 83 LYS A N 1
ATOM 673 C CA . LYS A 1 83 ? -23.106 -11.958 15.914 1.00 83.81 83 LYS A CA 1
ATOM 674 C C . LYS A 1 83 ? -22.120 -12.476 16.968 1.00 83.81 83 LYS A C 1
ATOM 676 O O . LYS A 1 83 ? -21.711 -13.629 16.895 1.00 83.81 83 LYS A O 1
ATOM 681 N N . GLY A 1 84 ? -21.635 -11.623 17.874 1.00 69.12 84 GLY A N 1
ATOM 682 C CA . GLY A 1 84 ? -20.619 -12.006 18.860 1.00 69.12 84 GLY A CA 1
ATOM 683 C C . GLY A 1 84 ? -19.272 -12.415 18.249 1.00 69.12 84 GLY A C 1
ATOM 684 O O . GLY A 1 84 ? -18.375 -12.840 18.977 1.00 69.12 84 GLY A O 1
ATOM 685 N N . ARG A 1 85 ? -19.083 -12.260 16.927 1.00 58.88 85 ARG A N 1
ATOM 686 C CA . ARG A 1 85 ? -17.790 -12.508 16.291 1.00 58.88 85 ARG A CA 1
ATOM 687 C C . ARG A 1 85 ? -16.821 -11.475 16.843 1.00 58.88 85 ARG A C 1
ATOM 689 O O . ARG A 1 85 ? -16.984 -10.271 16.621 1.00 58.88 85 ARG A O 1
ATOM 696 N N . LYS A 1 86 ? -15.806 -11.945 17.575 1.00 54.38 86 LYS A N 1
ATOM 697 C CA . LYS A 1 86 ? -14.665 -11.112 17.953 1.00 54.38 86 LYS A CA 1
ATOM 698 C C . LYS A 1 86 ? -14.094 -10.569 16.651 1.00 54.38 86 LYS A C 1
ATOM 700 O O . LYS A 1 86 ? -13.548 -11.323 15.855 1.00 54.38 86 LYS A O 1
ATOM 705 N N . ILE A 1 87 ? -14.264 -9.269 16.414 1.00 54.88 87 ILE A N 1
ATOM 706 C CA . ILE A 1 87 ? -13.525 -8.585 15.358 1.00 54.88 87 ILE A CA 1
ATOM 707 C C . ILE A 1 87 ? -12.057 -8.884 15.656 1.00 54.88 87 ILE A C 1
ATOM 709 O O . ILE A 1 87 ? -11.620 -8.520 16.758 1.00 54.88 87 ILE A O 1
ATOM 713 N N . PRO A 1 88 ? -11.323 -9.568 14.755 1.00 58.59 88 PRO A N 1
ATOM 714 C CA . PRO A 1 88 ? -9.921 -9.844 14.992 1.00 58.59 88 PRO A CA 1
ATOM 715 C C . PRO A 1 88 ? -9.265 -8.516 15.343 1.00 58.59 88 PRO A C 1
ATOM 717 O O . PRO A 1 88 ? -9.539 -7.490 14.703 1.00 58.59 88 PRO A O 1
ATOM 720 N N . ARG A 1 89 ? -8.498 -8.497 16.439 1.00 74.31 89 ARG A N 1
ATOM 721 C CA . ARG A 1 89 ? -7.790 -7.281 16.854 1.00 74.31 89 ARG A CA 1
ATOM 722 C C . ARG A 1 89 ? -7.042 -6.763 15.628 1.00 74.31 89 ARG A C 1
ATOM 724 O O . ARG A 1 89 ? -6.567 -7.569 14.839 1.00 74.31 89 ARG A O 1
ATOM 731 N N . VAL A 1 90 ? -6.951 -5.443 15.453 1.00 80.56 90 VAL A N 1
ATOM 732 C CA . VAL A 1 90 ? -6.300 -4.833 14.273 1.00 80.56 90 VAL A CA 1
ATOM 733 C C . VAL A 1 90 ? -4.958 -5.507 13.977 1.00 80.56 90 VAL A C 1
ATOM 735 O O . VAL A 1 90 ? -4.679 -5.826 12.832 1.00 80.56 90 VAL A O 1
ATOM 738 N N . ARG A 1 91 ? -4.204 -5.839 15.030 1.00 83.00 91 ARG A N 1
ATOM 739 C CA . ARG A 1 91 ? -2.970 -6.619 14.951 1.00 83.00 91 ARG A CA 1
ATOM 740 C C . ARG A 1 91 ? -3.113 -7.981 14.251 1.00 83.00 91 ARG A C 1
ATOM 742 O O . ARG A 1 91 ? -2.290 -8.280 13.405 1.00 83.00 91 ARG A O 1
ATOM 749 N N . ASN A 1 92 ? -4.137 -8.774 14.569 1.00 85.06 92 ASN A N 1
ATOM 750 C CA . ASN A 1 92 ? -4.373 -10.082 13.946 1.00 85.06 92 ASN A CA 1
ATOM 751 C C . ASN A 1 92 ? -4.712 -9.936 12.461 1.00 85.06 92 ASN A C 1
ATOM 753 O O . ASN A 1 92 ? -4.171 -10.671 11.655 1.00 85.06 92 ASN A O 1
ATOM 757 N N . ARG A 1 93 ? -5.533 -8.942 12.092 1.00 87.06 93 ARG A N 1
ATOM 758 C CA . ARG A 1 93 ? -5.819 -8.675 10.671 1.00 87.06 93 ARG A CA 1
ATOM 759 C C . ARG A 1 93 ? -4.558 -8.287 9.915 1.00 87.06 93 ARG A C 1
ATOM 761 O O . ARG A 1 93 ? -4.307 -8.803 8.846 1.00 87.06 93 ARG A O 1
ATOM 768 N N . LEU A 1 94 ? -3.749 -7.393 10.483 1.00 89.81 94 LEU A N 1
ATOM 769 C CA . LEU A 1 94 ? -2.485 -6.998 9.860 1.00 89.81 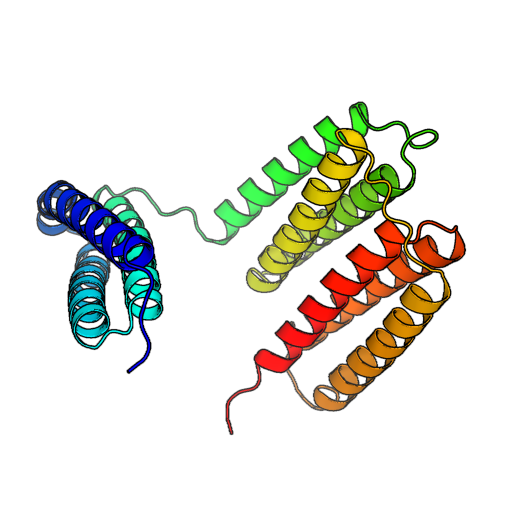94 LEU A CA 1
ATOM 770 C C . LEU A 1 94 ? -1.515 -8.180 9.736 1.00 89.81 94 LEU A C 1
ATOM 772 O O . LEU A 1 94 ? -0.774 -8.238 8.767 1.00 89.81 94 LEU A O 1
ATOM 776 N N . GLN A 1 95 ? -1.533 -9.115 10.690 1.00 93.56 95 GLN A N 1
ATOM 777 C CA . GLN A 1 95 ? -0.753 -10.349 10.615 1.00 93.56 95 GLN A CA 1
ATOM 778 C C . GLN A 1 95 ? -1.244 -11.264 9.481 1.00 93.56 95 GLN A C 1
ATOM 780 O O . GLN A 1 95 ? -0.428 -11.713 8.685 1.00 93.56 95 GLN A O 1
ATOM 785 N N . GLU A 1 96 ? -2.559 -11.481 9.378 1.00 89.50 96 GLU A N 1
ATOM 786 C CA . GLU A 1 96 ? -3.183 -12.255 8.293 1.00 89.50 96 GLU A CA 1
ATOM 787 C C . GLU A 1 96 ? -2.846 -11.654 6.916 1.00 89.50 96 GLU A C 1
ATOM 789 O O . GLU A 1 96 ? -2.434 -12.376 6.015 1.00 89.50 96 GLU A O 1
ATOM 794 N N . GLU A 1 97 ? -2.930 -10.328 6.768 1.00 89.44 97 GLU A N 1
ATOM 795 C CA . GLU A 1 97 ? -2.572 -9.624 5.525 1.00 89.44 97 GLU A CA 1
ATOM 796 C C . GLU A 1 97 ? -1.073 -9.742 5.197 1.00 89.44 97 GLU A C 1
ATOM 798 O O . GLU A 1 97 ? -0.705 -9.957 4.046 1.00 89.44 97 GLU A O 1
ATOM 803 N N . ILE A 1 98 ? -0.185 -9.656 6.198 1.00 94.25 98 ILE A N 1
ATOM 804 C CA . ILE A 1 98 ? 1.259 -9.883 6.005 1.00 94.25 98 ILE A CA 1
ATOM 805 C C . ILE A 1 98 ? 1.520 -11.299 5.484 1.00 94.25 98 ILE A C 1
ATOM 807 O O . ILE A 1 98 ? 2.339 -11.484 4.583 1.00 94.25 98 ILE A O 1
ATOM 811 N N . GLU A 1 99 ? 0.856 -12.301 6.055 1.00 94.06 99 GLU A N 1
ATOM 812 C CA . GLU A 1 99 ? 1.011 -13.698 5.651 1.00 94.06 99 GLU A CA 1
ATOM 813 C C . GLU A 1 99 ? 0.459 -13.948 4.245 1.00 94.06 99 GLU A C 1
ATOM 815 O O . GLU A 1 99 ? 1.146 -14.584 3.443 1.00 94.06 99 GLU A O 1
ATOM 820 N N . ALA A 1 100 ? -0.706 -13.383 3.918 1.00 83.94 100 ALA A N 1
ATOM 821 C CA . ALA A 1 100 ? -1.288 -13.440 2.580 1.00 83.94 100 ALA A CA 1
ATOM 822 C C . ALA A 1 100 ? -0.353 -12.808 1.536 1.00 83.94 100 ALA A C 1
ATOM 824 O O . ALA A 1 100 ? 0.063 -13.484 0.596 1.00 83.94 100 ALA A O 1
ATOM 825 N N . SER A 1 101 ? 0.113 -11.572 1.759 1.00 87.75 101 SER A N 1
ATOM 826 C CA . SER A 1 101 ? 1.050 -10.921 0.838 1.00 87.75 101 SER A CA 1
ATOM 827 C C . SER A 1 101 ? 2.363 -11.699 0.685 1.00 87.75 101 SER A C 1
ATOM 829 O O . SER A 1 101 ? 2.928 -11.732 -0.405 1.00 87.75 101 SER A O 1
ATOM 831 N N . ARG A 1 102 ? 2.873 -12.367 1.736 1.00 96.38 102 ARG A N 1
ATOM 832 C CA . ARG A 1 102 ? 4.059 -13.245 1.613 1.00 96.38 102 ARG A CA 1
ATOM 833 C C . ARG A 1 102 ? 3.804 -14.427 0.687 1.00 96.38 102 ARG A C 1
ATOM 835 O O . ARG A 1 102 ? 4.703 -14.797 -0.068 1.00 96.38 102 ARG A O 1
ATOM 842 N N . GLN A 1 103 ? 2.630 -15.045 0.783 1.00 92.88 103 GLN A N 1
ATOM 843 C CA . GLN A 1 103 ? 2.257 -16.158 -0.084 1.00 92.88 103 GLN A CA 1
ATOM 844 C C . GLN A 1 103 ? 2.146 -15.693 -1.535 1.00 92.88 103 GLN A C 1
ATOM 846 O O . GLN A 1 103 ? 2.761 -16.314 -2.401 1.00 92.88 103 GLN A O 1
ATOM 851 N N . ASP A 1 104 ? 1.490 -14.560 -1.781 1.00 88.06 104 ASP A N 1
ATOM 852 C CA . ASP A 1 104 ? 1.339 -14.003 -3.127 1.00 88.06 104 ASP A CA 1
ATOM 853 C C . ASP A 1 104 ? 2.690 -13.611 -3.745 1.00 88.06 104 ASP A C 1
ATOM 855 O O . ASP A 1 104 ? 2.979 -13.966 -4.889 1.00 88.06 104 ASP A O 1
ATOM 859 N N . ILE A 1 105 ? 3.576 -12.963 -2.972 1.00 93.56 105 ILE A N 1
ATOM 860 C CA . ILE A 1 105 ? 4.944 -12.641 -3.411 1.00 93.56 105 ILE A CA 1
ATOM 861 C C . ILE A 1 105 ? 5.692 -13.915 -3.804 1.00 93.56 105 ILE A C 1
ATOM 863 O O . ILE A 1 105 ? 6.321 -13.947 -4.859 1.00 93.56 105 ILE A O 1
ATOM 867 N N . ARG A 1 106 ? 5.636 -14.976 -2.987 1.00 96.38 106 ARG A N 1
ATOM 868 C CA . ARG A 1 106 ? 6.301 -16.254 -3.300 1.00 96.38 106 ARG A CA 1
ATOM 869 C C . ARG A 1 106 ? 5.723 -16.900 -4.556 1.00 96.38 106 ARG A C 1
ATOM 871 O O . ARG A 1 106 ? 6.490 -17.379 -5.386 1.00 96.38 106 ARG A O 1
ATOM 878 N N . ALA A 1 107 ? 4.399 -16.898 -4.690 1.00 91.88 107 ALA A N 1
ATOM 879 C CA . ALA A 1 107 ? 3.696 -17.490 -5.821 1.00 91.88 107 ALA A CA 1
ATOM 880 C C . ALA A 1 107 ? 3.982 -16.763 -7.141 1.00 91.88 107 ALA A C 1
ATOM 882 O O . ALA A 1 107 ? 4.039 -17.406 -8.186 1.00 91.88 107 ALA A O 1
ATOM 883 N N . LEU A 1 108 ? 4.167 -15.441 -7.110 1.00 91.88 108 LEU A N 1
ATOM 884 C CA . LEU A 1 108 ? 4.554 -14.684 -8.297 1.00 91.88 108 LEU A CA 1
ATOM 885 C C . LEU A 1 108 ? 6.058 -14.799 -8.579 1.00 91.88 108 LEU A C 1
ATOM 887 O O . LEU A 1 108 ? 6.460 -14.974 -9.725 1.00 91.88 108 LEU A O 1
ATOM 891 N N . LYS A 1 109 ? 6.905 -14.787 -7.543 1.00 95.06 109 LYS A N 1
ATOM 892 C CA . LYS A 1 109 ? 8.366 -14.925 -7.680 1.00 95.06 109 LYS A CA 1
ATOM 893 C C . LYS A 1 109 ? 8.791 -16.258 -8.296 1.00 95.06 109 LYS A C 1
ATOM 895 O O . LYS A 1 109 ? 9.818 -16.293 -8.956 1.00 95.06 109 LYS A O 1
ATOM 900 N N . SER A 1 110 ? 8.012 -17.330 -8.131 1.00 94.06 110 SER A N 1
ATOM 901 C CA . SER A 1 110 ? 8.271 -18.609 -8.810 1.00 94.06 110 SER A CA 1
ATOM 902 C C . SER A 1 110 ? 7.926 -18.610 -10.304 1.00 94.06 110 SER A C 1
ATOM 904 O O . SER A 1 110 ? 8.322 -19.533 -11.008 1.00 94.06 110 SER A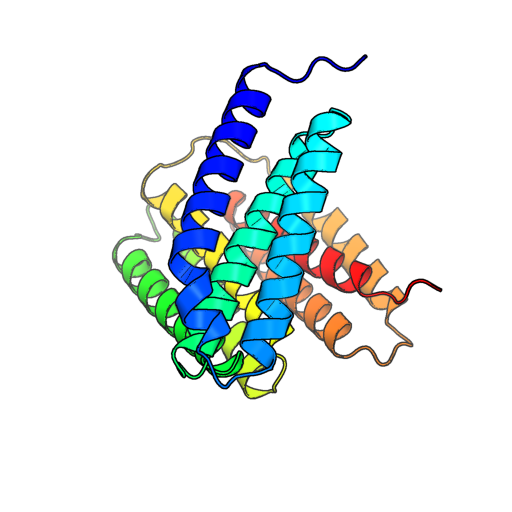 O 1
ATOM 906 N N . LYS A 1 111 ? 7.186 -17.604 -10.786 1.00 93.25 111 LYS A N 1
ATOM 907 C CA . LYS A 1 111 ? 6.764 -17.463 -12.189 1.00 93.25 111 LYS A CA 1
ATOM 908 C C . LYS A 1 111 ? 7.552 -16.397 -12.948 1.00 93.25 111 LYS A C 1
ATOM 910 O O . LYS A 1 111 ? 7.597 -16.438 -14.171 1.00 93.25 111 LYS A O 1
ATOM 915 N N . VAL A 1 112 ? 8.127 -15.430 -12.235 1.00 92.75 112 VAL A N 1
ATOM 916 C CA . VAL A 1 112 ? 8.888 -14.325 -12.823 1.00 92.75 112 VAL A CA 1
ATOM 917 C C . VAL A 1 112 ? 10.344 -14.731 -12.988 1.00 92.75 112 VAL A C 1
ATOM 919 O O . VAL A 1 112 ? 11.051 -14.940 -12.003 1.00 92.75 112 VAL A O 1
ATOM 922 N N . ASP A 1 113 ? 10.800 -14.770 -14.233 1.00 91.50 113 ASP A N 1
ATOM 923 C CA . ASP A 1 113 ? 12.211 -14.913 -14.563 1.00 91.50 113 ASP A CA 1
ATOM 924 C C . ASP A 1 113 ? 12.899 -13.525 -14.577 1.00 91.50 113 ASP A C 1
ATOM 926 O O . ASP A 1 113 ? 12.485 -12.632 -15.325 1.00 91.50 113 ASP A O 1
ATOM 930 N N . PRO A 1 114 ? 13.934 -13.298 -13.741 1.00 90.94 114 PRO A N 1
ATOM 931 C CA . PRO A 1 114 ? 14.648 -12.025 -13.680 1.00 90.94 114 PRO A CA 1
ATOM 932 C C . PRO A 1 114 ? 15.349 -11.608 -14.975 1.00 90.94 114 PRO A C 1
ATOM 934 O O . PRO A 1 114 ? 15.590 -10.412 -15.144 1.00 90.94 114 PRO A O 1
ATOM 937 N N . GLU A 1 115 ? 15.704 -12.547 -15.857 1.00 88.44 115 GLU A N 1
ATOM 938 C CA . GLU A 1 115 ? 16.386 -12.224 -17.117 1.00 88.44 115 GLU A CA 1
ATOM 939 C C . GLU A 1 115 ? 15.416 -11.631 -18.141 1.00 88.44 115 GLU A C 1
ATOM 941 O O . GLU A 1 115 ? 15.746 -10.670 -18.838 1.00 88.44 115 GLU A O 1
ATOM 946 N N . THR A 1 116 ? 14.192 -12.156 -18.185 1.00 87.31 116 THR A N 1
ATOM 947 C CA . THR A 1 116 ? 13.154 -11.722 -19.127 1.00 87.31 116 THR A CA 1
ATOM 948 C C . THR A 1 116 ? 12.283 -10.586 -18.586 1.00 87.31 116 THR A C 1
ATOM 950 O O . THR A 1 116 ? 11.808 -9.757 -19.363 1.00 87.31 116 THR A O 1
ATOM 953 N N . ALA A 1 117 ? 12.108 -10.486 -17.263 1.00 90.25 117 ALA A N 1
ATOM 954 C CA . ALA A 1 117 ? 11.294 -9.456 -16.614 1.00 90.25 117 ALA A CA 1
ATOM 955 C C . ALA A 1 117 ? 12.014 -8.793 -15.414 1.00 90.25 117 ALA A C 1
ATOM 957 O O . ALA A 1 117 ? 11.542 -8.868 -14.269 1.00 90.25 117 ALA A O 1
ATOM 958 N N . PRO A 1 118 ? 13.135 -8.079 -15.641 1.00 91.81 118 PRO A N 1
ATOM 959 C CA . PRO A 1 118 ? 13.969 -7.532 -14.567 1.00 91.81 118 PRO A CA 1
ATOM 960 C C . PRO A 1 118 ? 13.242 -6.498 -13.693 1.00 91.81 118 PRO A C 1
ATOM 962 O O . PRO A 1 118 ? 13.395 -6.505 -12.469 1.00 91.81 118 PRO A O 1
ATOM 965 N N . ASP A 1 119 ? 12.400 -5.641 -14.282 1.00 91.38 119 ASP A N 1
ATOM 966 C CA . ASP A 1 119 ? 11.586 -4.679 -13.526 1.00 91.38 119 ASP A CA 1
ATOM 967 C C . ASP A 1 119 ? 10.605 -5.395 -12.575 1.00 91.38 119 ASP A C 1
ATOM 969 O O . ASP A 1 119 ? 10.478 -4.999 -11.414 1.00 91.38 119 ASP A O 1
ATOM 973 N N . ALA A 1 120 ? 9.952 -6.474 -13.027 1.00 93.06 120 ALA A N 1
ATOM 974 C CA . ALA A 1 120 ? 9.029 -7.256 -12.200 1.00 93.06 120 ALA A CA 1
ATOM 975 C C . ALA A 1 120 ? 9.767 -7.940 -11.039 1.00 93.06 120 ALA A C 1
ATOM 977 O O . ALA A 1 120 ? 9.331 -7.858 -9.888 1.00 93.06 120 ALA A O 1
ATOM 978 N N . ALA A 1 121 ? 10.936 -8.529 -11.306 1.00 95.00 121 ALA A N 1
ATOM 979 C CA . ALA A 1 121 ? 11.776 -9.133 -10.273 1.00 95.00 121 ALA A CA 1
ATOM 980 C C . ALA A 1 121 ? 12.239 -8.106 -9.219 1.00 95.00 121 ALA A C 1
ATOM 982 O O . ALA A 1 121 ? 12.250 -8.389 -8.017 1.00 95.00 121 ALA A O 1
ATOM 983 N N . ILE A 1 122 ? 12.586 -6.885 -9.636 1.00 94.81 122 ILE A N 1
ATOM 984 C CA . ILE A 1 122 ? 12.949 -5.802 -8.711 1.00 94.81 122 ILE A CA 1
ATOM 985 C C . ILE A 1 122 ? 11.749 -5.373 -7.863 1.00 94.81 122 ILE A C 1
ATOM 987 O O . ILE A 1 122 ? 11.896 -5.209 -6.649 1.00 94.81 122 ILE A O 1
ATOM 991 N N . LEU A 1 123 ? 10.571 -5.216 -8.467 1.00 93.62 123 LEU A N 1
ATOM 992 C CA . LEU A 1 123 ? 9.347 -4.857 -7.749 1.00 93.62 123 LEU A CA 1
ATOM 993 C C . LEU A 1 123 ? 8.950 -5.925 -6.723 1.00 93.62 123 LEU A C 1
ATOM 995 O O . LEU A 1 123 ? 8.584 -5.578 -5.602 1.00 93.62 123 LEU A O 1
ATOM 999 N N . LEU A 1 124 ? 9.120 -7.211 -7.036 1.00 96.25 124 LEU A N 1
ATOM 1000 C CA . LEU A 1 124 ? 8.935 -8.295 -6.067 1.00 96.25 124 LEU A CA 1
ATOM 1001 C C . LEU A 1 124 ? 9.878 -8.164 -4.863 1.00 96.25 124 LEU A C 1
ATOM 1003 O O . LEU A 1 124 ? 9.444 -8.307 -3.720 1.00 96.25 124 LEU A O 1
ATOM 1007 N N . ASN A 1 125 ? 11.147 -7.815 -5.090 1.00 96.12 125 ASN A N 1
ATOM 1008 C CA . ASN A 1 125 ? 12.099 -7.578 -4.000 1.00 96.12 125 ASN A CA 1
ATOM 1009 C C . ASN A 1 125 ? 11.737 -6.334 -3.165 1.00 96.12 125 ASN A C 1
ATOM 1011 O O . ASN A 1 125 ? 11.909 -6.333 -1.943 1.00 96.12 125 ASN A O 1
ATOM 1015 N N . MET A 1 126 ? 11.224 -5.271 -3.797 1.00 96.12 126 MET A N 1
ATOM 1016 C CA . MET A 1 126 ? 10.703 -4.098 -3.081 1.00 96.12 126 MET A CA 1
ATOM 1017 C C . MET A 1 126 ? 9.469 -4.458 -2.245 1.00 96.12 126 MET A C 1
ATOM 1019 O O . MET A 1 126 ? 9.368 -4.027 -1.094 1.00 96.12 126 MET A O 1
ATOM 1023 N N . SER A 1 127 ? 8.568 -5.280 -2.791 1.00 94.75 127 SER A N 1
ATOM 1024 C CA . SER A 1 127 ? 7.390 -5.795 -2.091 1.00 94.75 127 SER A CA 1
ATOM 1025 C C . SER A 1 127 ? 7.784 -6.606 -0.854 1.00 94.75 127 SER A C 1
ATOM 1027 O O . SER A 1 127 ? 7.324 -6.326 0.253 1.00 94.75 127 SER A O 1
ATOM 1029 N N . GLU A 1 128 ? 8.737 -7.528 -1.003 1.00 97.38 128 GLU A N 1
ATOM 1030 C CA . GLU A 1 128 ? 9.260 -8.354 0.088 1.00 97.38 128 GLU A CA 1
ATOM 1031 C C . GLU A 1 128 ? 9.879 -7.508 1.214 1.00 97.38 128 GLU A C 1
ATOM 1033 O O . GLU A 1 128 ? 9.582 -7.706 2.396 1.00 97.38 128 GLU A O 1
ATOM 1038 N N . ARG A 1 129 ? 10.682 -6.496 0.864 1.00 96.31 129 ARG A N 1
ATOM 1039 C CA . ARG A 1 129 ? 11.239 -5.550 1.845 1.00 96.31 129 ARG A CA 1
ATOM 1040 C C . ARG A 1 129 ? 10.152 -4.746 2.559 1.00 96.31 129 ARG A C 1
ATOM 1042 O O . ARG A 1 129 ? 10.247 -4.552 3.773 1.00 96.31 129 ARG A O 1
ATOM 1049 N N . ALA A 1 130 ? 9.119 -4.305 1.844 1.00 93.56 130 ALA A N 1
ATOM 1050 C CA . ALA A 1 130 ? 7.994 -3.589 2.437 1.00 93.56 130 ALA A CA 1
ATOM 1051 C C . ALA A 1 130 ? 7.192 -4.478 3.408 1.00 93.56 130 ALA A C 1
ATOM 1053 O O . ALA A 1 130 ? 6.857 -4.026 4.503 1.00 93.56 130 ALA A O 1
ATOM 1054 N N . ILE A 1 131 ? 6.981 -5.760 3.094 1.00 97.12 131 ILE A N 1
ATOM 1055 C CA . ILE A 1 131 ? 6.351 -6.708 4.027 1.00 97.12 131 ILE A CA 1
ATOM 1056 C C . ILE A 1 131 ? 7.214 -6.965 5.265 1.00 97.12 131 ILE A C 1
ATOM 1058 O O . ILE A 1 131 ? 6.701 -6.970 6.386 1.00 97.12 131 ILE A O 1
ATOM 1062 N N . ASN A 1 132 ? 8.530 -7.106 5.109 1.00 97.00 132 ASN A N 1
ATOM 1063 C CA . ASN A 1 132 ? 9.423 -7.260 6.261 1.00 97.00 132 ASN A CA 1
ATOM 1064 C C . ASN A 1 132 ? 9.400 -6.014 7.163 1.00 97.00 132 ASN A C 1
ATOM 1066 O O . ASN A 1 132 ? 9.388 -6.134 8.393 1.00 97.00 132 ASN A O 1
ATOM 1070 N N . ARG A 1 133 ? 9.293 -4.814 6.574 1.00 94.69 133 ARG A N 1
ATOM 1071 C CA . ARG A 1 133 ? 9.054 -3.573 7.325 1.00 94.69 133 ARG A CA 1
ATOM 1072 C C . ARG A 1 133 ? 7.699 -3.590 8.034 1.00 94.69 133 ARG A C 1
ATOM 1074 O O . ARG A 1 133 ? 7.632 -3.182 9.194 1.00 94.69 133 ARG A O 1
ATOM 1081 N N . ALA A 1 134 ? 6.643 -4.071 7.376 1.00 94.25 134 ALA A N 1
ATOM 1082 C CA . ALA A 1 134 ? 5.313 -4.179 7.970 1.00 94.25 134 ALA A CA 1
ATOM 1083 C C . ALA A 1 134 ? 5.320 -5.055 9.227 1.00 94.25 134 ALA A C 1
ATOM 1085 O O . ALA A 1 134 ? 4.801 -4.655 10.268 1.00 94.25 134 ALA A O 1
ATOM 1086 N N . GLU A 1 135 ? 5.969 -6.215 9.154 1.00 96.06 135 GLU A N 1
ATOM 1087 C CA . GLU A 1 135 ? 6.097 -7.139 10.278 1.00 96.06 135 GLU A CA 1
ATOM 1088 C C . GLU A 1 135 ? 6.938 -6.546 11.416 1.00 96.06 135 GLU A C 1
ATOM 1090 O O . GLU A 1 135 ? 6.559 -6.649 12.585 1.00 96.06 135 GLU A O 1
ATOM 1095 N N . GLY A 1 136 ? 8.058 -5.885 11.101 1.00 94.31 136 GLY A N 1
ATOM 1096 C CA . GLY A 1 136 ? 8.863 -5.170 12.095 1.00 94.31 136 GLY A CA 1
ATOM 1097 C C . GLY A 1 136 ? 8.064 -4.070 12.805 1.00 94.31 136 GLY A C 1
ATOM 1098 O O . GLY A 1 136 ? 8.062 -3.987 14.034 1.00 94.31 136 GLY A O 1
ATOM 1099 N N . ALA A 1 137 ? 7.309 -3.273 12.044 1.00 92.06 137 ALA A N 1
ATOM 1100 C CA . ALA A 1 137 ? 6.431 -2.236 12.578 1.00 92.06 137 ALA A CA 1
ATOM 1101 C C . ALA A 1 137 ? 5.315 -2.818 13.459 1.00 92.06 137 ALA A C 1
ATOM 1103 O O . ALA A 1 137 ? 5.022 -2.270 14.523 1.00 92.06 137 ALA A O 1
ATOM 1104 N N . LEU A 1 138 ? 4.719 -3.940 13.049 1.00 92.62 138 LEU A N 1
ATOM 1105 C CA . LEU A 1 138 ? 3.675 -4.625 13.806 1.00 92.62 138 LEU A CA 1
ATOM 1106 C C . LEU A 1 138 ? 4.208 -5.177 15.134 1.00 92.62 138 LEU A C 1
ATOM 1108 O O . LEU A 1 138 ? 3.558 -5.017 16.170 1.00 92.62 138 LEU A O 1
ATOM 1112 N N . ARG A 1 139 ? 5.408 -5.775 15.120 1.00 90.81 139 ARG A N 1
ATOM 1113 C CA . ARG A 1 139 ? 6.111 -6.246 16.326 1.00 90.81 139 ARG A CA 1
ATOM 1114 C C . ARG A 1 139 ? 6.389 -5.106 17.305 1.00 90.81 139 ARG A C 1
ATOM 1116 O O . ARG A 1 139 ? 6.160 -5.273 18.498 1.00 90.81 139 ARG A O 1
ATOM 1123 N N . ALA A 1 140 ? 6.782 -3.942 16.793 1.00 87.69 140 ALA A N 1
ATOM 1124 C CA . ALA A 1 140 ? 7.001 -2.727 17.577 1.00 87.69 140 ALA A CA 1
ATOM 1125 C C . ALA A 1 140 ? 5.703 -1.996 17.996 1.00 87.69 140 ALA A C 1
ATOM 1127 O O . ALA A 1 140 ? 5.763 -0.945 18.628 1.00 87.69 140 ALA A O 1
ATOM 1128 N N . GLY A 1 141 ? 4.518 -2.516 17.649 1.00 86.56 141 GLY A N 1
ATOM 1129 C CA . GLY A 1 141 ? 3.222 -1.930 18.016 1.00 86.56 141 GLY A CA 1
ATOM 1130 C C . GLY A 1 141 ? 2.753 -0.772 17.123 1.00 86.56 141 GLY A C 1
ATOM 1131 O O . GLY A 1 141 ? 1.684 -0.201 17.356 1.00 86.56 141 GLY A O 1
ATOM 1132 N N . PHE A 1 142 ? 3.487 -0.445 16.058 1.00 87.88 142 PHE A N 1
ATOM 1133 C CA . PHE A 1 142 ? 3.142 0.610 15.106 1.00 87.88 142 PHE A CA 1
ATOM 1134 C C . PHE A 1 142 ? 2.158 0.113 14.035 1.00 87.88 142 PHE A C 1
ATOM 1136 O O . PHE A 1 142 ? 2.474 0.070 12.848 1.00 87.88 142 PHE A O 1
ATOM 1143 N N . ASN A 1 143 ? 0.923 -0.210 14.438 1.00 88.88 143 ASN A N 1
ATOM 1144 C CA . ASN A 1 143 ? -0.114 -0.765 13.547 1.00 88.88 143 ASN A CA 1
ATOM 1145 C C . ASN A 1 143 ? -0.355 0.070 12.278 1.00 88.88 143 ASN A C 1
ATOM 1147 O O . ASN A 1 143 ? -0.600 -0.477 11.207 1.00 88.88 143 ASN A O 1
ATOM 1151 N N . ARG A 1 144 ? -0.294 1.403 12.390 1.00 88.06 144 ARG A N 1
ATOM 1152 C CA . ARG A 1 144 ? -0.464 2.294 11.236 1.00 88.06 144 ARG A CA 1
ATOM 1153 C C . ARG A 1 144 ? 0.691 2.149 10.248 1.00 88.06 144 ARG A C 1
ATOM 1155 O O . ARG A 1 144 ? 0.441 1.970 9.068 1.00 88.06 144 ARG A O 1
ATOM 1162 N N . LEU A 1 145 ? 1.933 2.179 10.726 1.00 88.94 145 LEU A N 1
ATOM 1163 C CA . LEU A 1 145 ? 3.116 1.988 9.885 1.00 88.94 145 LEU A CA 1
ATOM 1164 C C . LEU A 1 145 ? 3.130 0.601 9.232 1.00 88.94 145 LEU A C 1
ATOM 1166 O O . LEU A 1 145 ? 3.518 0.481 8.071 1.00 88.94 145 LEU A O 1
ATOM 1170 N N . ALA A 1 146 ? 2.672 -0.423 9.958 1.00 91.69 146 ALA A N 1
ATOM 1171 C CA . ALA A 1 146 ? 2.495 -1.762 9.411 1.00 91.69 146 ALA A CA 1
ATOM 1172 C C . ALA A 1 146 ? 1.516 -1.753 8.229 1.00 91.69 146 ALA A C 1
ATOM 1174 O O . ALA A 1 146 ? 1.873 -2.216 7.152 1.00 91.69 146 ALA A O 1
ATOM 1175 N N . LEU A 1 147 ? 0.338 -1.138 8.386 1.00 90.81 147 LEU A N 1
ATOM 1176 C CA . LEU A 1 147 ? -0.643 -1.001 7.305 1.00 90.81 147 LEU A CA 1
ATOM 1177 C C . LEU A 1 147 ? -0.089 -0.250 6.085 1.00 90.81 147 LEU A C 1
ATOM 1179 O O . LEU A 1 147 ? -0.273 -0.694 4.958 1.00 90.81 147 LEU A O 1
ATOM 1183 N N . GLU A 1 148 ? 0.618 0.862 6.300 1.00 89.44 148 GLU A N 1
ATOM 1184 C CA . GLU A 1 148 ? 1.225 1.627 5.200 1.00 89.44 148 GLU A CA 1
ATOM 1185 C C . GLU A 1 148 ? 2.272 0.803 4.438 1.00 89.44 148 GLU A C 1
ATOM 1187 O O . GLU A 1 148 ? 2.378 0.893 3.216 1.00 89.44 148 GLU A O 1
ATOM 1192 N N . SER A 1 149 ? 3.015 -0.037 5.158 1.00 91.25 149 SER A N 1
ATOM 1193 C CA . SER A 1 149 ? 4.017 -0.928 4.573 1.00 91.25 149 SER A CA 1
ATOM 1194 C C . SER A 1 149 ? 3.375 -2.100 3.812 1.00 91.25 149 SER A C 1
ATOM 1196 O O . SER A 1 149 ? 3.882 -2.475 2.758 1.00 91.25 149 SER A O 1
ATOM 1198 N N . ILE A 1 150 ? 2.230 -2.622 4.275 1.00 89.50 150 ILE A N 1
ATOM 1199 C CA . ILE A 1 150 ? 1.424 -3.617 3.537 1.00 89.50 150 ILE A CA 1
ATOM 1200 C C . ILE A 1 150 ? 0.909 -3.016 2.225 1.00 89.50 150 ILE A C 1
ATOM 1202 O O . ILE A 1 150 ? 1.042 -3.626 1.171 1.00 89.50 150 ILE A O 1
ATOM 1206 N N . TRP A 1 151 ? 0.369 -1.795 2.247 1.00 90.44 151 TRP A N 1
ATOM 1207 C CA . TRP A 1 151 ? -0.112 -1.145 1.023 1.00 90.44 151 TRP A CA 1
ATOM 1208 C C . TRP A 1 151 ? 1.007 -0.856 0.022 1.00 90.44 151 TRP A C 1
ATOM 1210 O O . TRP A 1 151 ? 0.814 -1.038 -1.180 1.00 90.44 151 TRP A O 1
ATOM 1220 N N . ALA A 1 152 ? 2.183 -0.448 0.506 1.00 87.81 152 ALA A N 1
ATOM 1221 C CA . ALA A 1 152 ? 3.368 -0.317 -0.335 1.00 87.81 152 ALA A CA 1
ATOM 1222 C C . ALA A 1 152 ? 3.741 -1.659 -0.987 1.00 87.81 152 ALA A C 1
ATOM 1224 O O . ALA A 1 152 ? 3.945 -1.715 -2.199 1.00 87.81 152 ALA A O 1
ATOM 1225 N N . ALA A 1 153 ? 3.766 -2.741 -0.203 1.00 90.25 153 ALA A N 1
ATOM 1226 C CA . ALA A 1 153 ? 4.035 -4.078 -0.711 1.00 90.25 153 ALA A CA 1
ATOM 1227 C C . ALA A 1 153 ? 3.030 -4.519 -1.779 1.00 90.25 153 ALA A C 1
ATOM 1229 O O . ALA A 1 153 ? 3.449 -4.965 -2.848 1.00 90.25 153 ALA A O 1
ATOM 1230 N N . GLN A 1 154 ? 1.731 -4.343 -1.527 1.00 85.44 154 GLN A N 1
ATOM 1231 C CA . GLN A 1 154 ? 0.689 -4.747 -2.466 1.00 85.44 154 GLN A CA 1
ATOM 1232 C C . GLN A 1 154 ? 0.776 -3.975 -3.780 1.00 85.44 154 GLN A C 1
ATOM 1234 O O . GLN A 1 154 ? 0.584 -4.545 -4.848 1.00 85.44 154 GLN A O 1
ATOM 1239 N N . ARG A 1 155 ? 1.118 -2.684 -3.732 1.00 86.56 155 ARG A N 1
ATOM 1240 C CA . ARG A 1 155 ? 1.318 -1.899 -4.950 1.00 86.56 155 ARG A CA 1
ATOM 1241 C C . ARG A 1 155 ? 2.477 -2.429 -5.788 1.00 86.56 155 ARG A C 1
ATOM 1243 O O . ARG A 1 155 ? 2.325 -2.578 -6.996 1.00 86.56 155 ARG A O 1
ATOM 1250 N N . PHE A 1 156 ? 3.617 -2.715 -5.160 1.00 90.75 156 PHE A N 1
ATOM 1251 C CA . PHE A 1 156 ? 4.752 -3.301 -5.870 1.00 90.75 156 PHE A CA 1
ATOM 1252 C C . PHE A 1 156 ? 4.417 -4.687 -6.424 1.00 90.75 156 PHE A C 1
ATOM 1254 O O . PHE A 1 156 ? 4.778 -4.980 -7.557 1.00 90.75 156 PHE A O 1
ATOM 1261 N N . LEU A 1 157 ? 3.694 -5.504 -5.655 1.00 88.00 157 LEU A N 1
ATOM 1262 C CA . LEU A 1 157 ? 3.258 -6.836 -6.062 1.00 88.00 157 LEU A CA 1
ATOM 1263 C C . LEU A 1 157 ? 2.325 -6.777 -7.277 1.00 88.00 157 LEU A C 1
ATOM 1265 O O . LEU A 1 157 ? 2.606 -7.419 -8.281 1.00 88.00 157 LEU A O 1
ATOM 1269 N N . ASN A 1 158 ? 1.271 -5.960 -7.219 1.00 85.50 158 ASN A N 1
ATOM 1270 C CA . ASN A 1 158 ? 0.327 -5.799 -8.324 1.00 85.50 158 ASN A CA 1
ATOM 1271 C C . ASN A 1 158 ? 1.039 -5.297 -9.584 1.00 85.50 158 ASN A C 1
ATOM 1273 O O . ASN A 1 158 ? 0.807 -5.809 -10.672 1.00 85.50 158 ASN A O 1
ATOM 1277 N N . ARG A 1 159 ? 1.955 -4.329 -9.446 1.00 87.25 159 ARG A N 1
ATOM 1278 C CA . ARG A 1 159 ? 2.692 -3.816 -10.605 1.00 87.25 159 ARG A CA 1
ATOM 1279 C C . ARG A 1 159 ? 3.703 -4.827 -11.154 1.00 87.25 159 ARG A C 1
ATOM 1281 O O . ARG A 1 159 ? 3.936 -4.843 -12.359 1.00 87.25 159 ARG A O 1
ATOM 1288 N N . ALA A 1 160 ? 4.290 -5.669 -10.305 1.00 89.06 160 ALA A N 1
ATOM 1289 C CA . ALA A 1 160 ? 5.111 -6.789 -10.755 1.00 89.06 160 ALA A CA 1
ATOM 1290 C C . ALA A 1 160 ? 4.278 -7.813 -11.538 1.00 89.06 160 ALA A C 1
ATOM 1292 O O . ALA A 1 160 ? 4.729 -8.271 -12.582 1.00 89.06 160 ALA A O 1
ATOM 1293 N N . ASP A 1 161 ? 3.070 -8.129 -11.062 1.00 88.19 161 ASP A N 1
ATOM 1294 C CA . ASP A 1 161 ? 2.148 -9.065 -11.717 1.00 88.19 161 ASP A CA 1
ATOM 1295 C C . ASP A 1 161 ? 1.709 -8.548 -13.089 1.00 88.19 161 ASP A C 1
ATOM 1297 O O . ASP A 1 161 ? 1.790 -9.263 -14.086 1.00 88.19 161 ASP A O 1
ATOM 1301 N N . GLU A 1 162 ? 1.347 -7.265 -13.167 1.00 87.31 162 GLU A N 1
ATOM 1302 C CA . GLU A 1 162 ? 1.039 -6.599 -14.433 1.00 87.31 162 GLU A CA 1
ATOM 1303 C C . GLU A 1 162 ? 2.201 -6.707 -15.422 1.00 87.31 162 GLU A C 1
ATOM 1305 O O . GLU A 1 162 ? 1.987 -7.101 -16.561 1.00 87.31 162 GLU A O 1
ATOM 1310 N N . LEU A 1 163 ? 3.433 -6.400 -15.002 1.00 87.75 163 LEU A N 1
ATOM 1311 C CA . LEU A 1 163 ? 4.600 -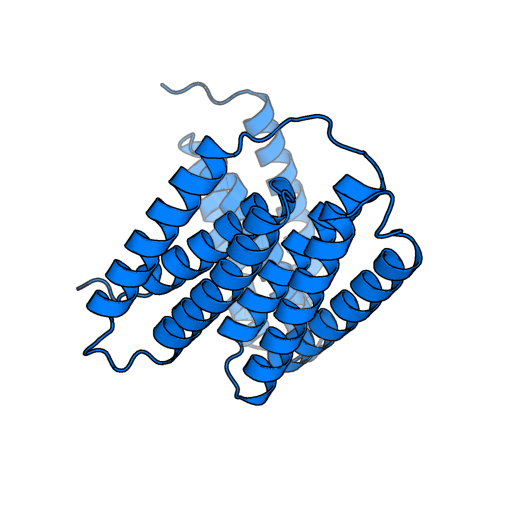6.464 -15.888 1.00 87.75 163 LEU A CA 1
ATOM 1312 C C . LEU A 1 163 ? 4.970 -7.894 -16.299 1.00 87.75 163 LEU A C 1
ATOM 1314 O O . LEU A 1 163 ? 5.502 -8.077 -17.392 1.00 87.75 163 LEU A O 1
ATOM 1318 N N . ALA A 1 164 ? 4.699 -8.884 -15.448 1.00 87.88 164 ALA A N 1
ATOM 1319 C CA . ALA A 1 164 ? 4.939 -10.291 -15.746 1.00 87.88 164 ALA A CA 1
ATOM 1320 C C . ALA A 1 164 ? 3.919 -10.852 -16.750 1.00 87.88 164 ALA A C 1
ATOM 1322 O O . ALA A 1 164 ? 4.288 -11.598 -17.653 1.00 87.88 164 ALA A O 1
ATOM 1323 N N . ASN A 1 165 ? 2.644 -10.477 -16.612 1.00 83.38 165 ASN A N 1
ATOM 1324 C CA . ASN A 1 165 ? 1.547 -11.013 -17.425 1.00 83.38 165 ASN A CA 1
ATOM 1325 C C . ASN A 1 165 ? 1.221 -10.153 -18.655 1.00 83.38 165 ASN A C 1
ATOM 1327 O O . ASN A 1 165 ? 0.534 -10.592 -19.575 1.00 83.38 165 ASN A O 1
ATOM 1331 N N . SER A 1 166 ? 1.644 -8.894 -18.667 1.00 80.06 166 SER A N 1
ATOM 1332 C CA . SER A 1 166 ? 1.387 -7.936 -19.738 1.00 80.06 166 SER A CA 1
ATOM 1333 C C . SER A 1 166 ? 2.569 -6.976 -19.817 1.00 80.06 166 SER A C 1
ATOM 1335 O O . SER A 1 166 ? 2.563 -5.937 -19.149 1.00 80.06 166 SER A O 1
ATOM 1337 N N . PRO A 1 167 ? 3.599 -7.305 -20.620 1.00 69.19 167 PRO A N 1
ATOM 1338 C CA . PRO A 1 167 ? 4.749 -6.439 -20.794 1.00 69.19 167 PRO A CA 1
ATOM 1339 C C . PRO A 1 167 ? 4.271 -5.119 -21.397 1.00 69.19 167 PRO A C 1
ATOM 1341 O O . PRO A 1 167 ? 4.044 -4.986 -22.594 1.00 69.19 167 PRO A O 1
ATOM 1344 N N . ASP A 1 168 ? 4.071 -4.127 -20.536 1.00 67.44 168 ASP A N 1
ATOM 1345 C CA . ASP A 1 168 ? 3.821 -2.757 -20.947 1.00 67.44 168 ASP A CA 1
ATOM 1346 C C . ASP A 1 168 ? 4.988 -2.346 -21.866 1.00 67.44 168 ASP A C 1
ATOM 1348 O O . ASP A 1 168 ? 6.139 -2.697 -21.602 1.00 67.44 168 ASP A O 1
ATOM 1352 N N . HIS A 1 169 ? 4.740 -1.639 -22.964 1.00 64.75 169 HIS A N 1
ATOM 1353 C CA . HIS A 1 169 ? 5.797 -1.158 -23.867 1.00 64.75 169 HIS A CA 1
ATOM 1354 C C . HIS A 1 169 ? 6.097 0.334 -23.668 1.00 64.75 169 HIS A C 1
ATOM 1356 O O . HIS A 1 169 ? 6.954 0.892 -24.349 1.00 64.75 169 HIS A O 1
ATOM 1362 N N . SER A 1 170 ? 5.452 0.989 -22.694 1.00 68.19 170 SER A N 1
ATOM 1363 C CA . SER A 1 170 ? 5.687 2.400 -22.398 1.00 68.19 170 SER A CA 1
ATOM 1364 C C . SER A 1 170 ? 7.127 2.654 -21.931 1.00 68.19 170 SER A C 1
ATOM 1366 O O . SER A 1 170 ? 7.599 2.181 -20.891 1.00 68.19 170 SER A O 1
ATOM 1368 N N . THR A 1 171 ? 7.878 3.399 -22.731 1.00 77.62 171 THR A N 1
ATOM 1369 C CA . THR A 1 171 ? 9.250 3.787 -22.407 1.00 77.62 171 THR A CA 1
ATOM 1370 C C . THR A 1 171 ? 9.240 4.971 -21.453 1.00 77.62 171 THR A C 1
ATOM 1372 O O . THR A 1 171 ? 8.761 6.052 -21.798 1.00 77.62 171 THR A O 1
ATOM 1375 N N . ILE A 1 172 ? 9.808 4.791 -20.259 1.00 87.06 172 ILE A N 1
ATOM 1376 C CA . ILE A 1 172 ? 10.043 5.893 -19.324 1.00 87.06 172 ILE A CA 1
ATOM 1377 C C . ILE A 1 172 ? 11.453 6.435 -19.552 1.00 87.06 172 ILE A C 1
ATOM 1379 O O . ILE A 1 172 ? 12.427 5.686 -19.513 1.00 87.06 172 ILE A O 1
ATOM 1383 N N . SER A 1 173 ? 11.576 7.743 -19.787 1.00 92.69 173 SER A N 1
ATOM 1384 C CA . SER A 1 173 ? 12.877 8.349 -20.075 1.00 92.69 173 SER A CA 1
ATOM 1385 C C . SER A 1 173 ? 13.747 8.477 -18.820 1.00 92.69 173 SER A C 1
ATOM 1387 O O . SER A 1 173 ? 13.275 8.807 -17.728 1.00 92.69 173 SER A O 1
ATOM 1389 N N . ARG A 1 174 ? 15.062 8.296 -18.989 1.00 93.88 174 ARG A N 1
ATOM 1390 C CA . ARG A 1 174 ? 16.056 8.488 -17.920 1.00 93.88 174 ARG A CA 1
ATOM 1391 C C . ARG A 1 174 ? 15.951 9.878 -17.278 1.00 93.88 174 ARG A C 1
ATOM 1393 O O . ARG A 1 174 ? 15.914 9.978 -16.054 1.00 93.88 174 ARG A O 1
ATOM 1400 N N . LYS A 1 175 ? 15.847 10.932 -18.101 1.00 95.38 175 LYS A N 1
ATOM 1401 C CA . LYS A 1 175 ? 15.728 12.332 -17.644 1.00 95.38 175 LYS A CA 1
ATOM 1402 C C . LYS A 1 175 ? 14.492 12.549 -16.768 1.00 95.38 175 LYS A C 1
ATOM 1404 O O . LYS A 1 175 ? 14.551 13.291 -15.791 1.00 95.38 175 LYS A O 1
ATOM 1409 N N . PHE A 1 176 ? 13.381 11.885 -17.091 1.00 95.75 176 PHE A N 1
ATOM 1410 C CA . PHE A 1 176 ? 12.167 11.954 -16.285 1.00 95.75 176 PHE A CA 1
ATOM 1411 C C . PHE A 1 176 ? 12.377 11.341 -14.895 1.00 95.75 176 PHE A C 1
ATOM 1413 O O . PHE A 1 176 ? 12.072 11.990 -13.895 1.00 95.75 176 PHE A O 1
ATOM 1420 N N . ILE A 1 177 ? 12.954 10.136 -14.810 1.00 96.62 177 ILE A N 1
ATOM 1421 C CA . ILE A 1 177 ? 13.230 9.490 -13.515 1.00 96.62 177 ILE A CA 1
ATOM 1422 C C . ILE A 1 177 ? 14.210 10.307 -12.675 1.00 96.62 177 ILE A C 1
ATOM 1424 O O . ILE A 1 177 ? 13.987 10.487 -11.480 1.00 96.62 177 ILE A O 1
ATOM 1428 N N . GLU A 1 178 ? 15.260 10.840 -13.292 1.00 96.75 178 GLU A N 1
ATOM 1429 C CA . GLU A 1 178 ? 16.249 11.683 -12.621 1.00 96.75 178 GLU A CA 1
ATOM 1430 C C . GLU A 1 178 ? 15.611 12.941 -12.014 1.00 96.75 178 GLU A C 1
ATOM 1432 O O . GLU A 1 178 ? 15.794 13.225 -10.828 1.00 96.75 178 GLU A O 1
ATOM 1437 N N . SER A 1 179 ? 14.777 13.643 -12.789 1.00 97.44 179 SER A N 1
ATOM 1438 C CA . SER A 1 179 ? 14.011 14.791 -12.294 1.00 97.44 179 SER A CA 1
ATOM 1439 C C . SER A 1 179 ? 13.128 14.410 -11.101 1.00 97.44 179 SER A C 1
ATOM 1441 O O . SER A 1 179 ? 13.134 15.091 -10.073 1.00 97.44 179 SER A O 1
ATOM 1443 N N . ARG A 1 180 ? 12.423 13.275 -11.184 1.00 97.25 180 ARG A N 1
ATOM 1444 C CA . ARG A 1 180 ? 11.561 12.798 -10.095 1.00 97.25 180 ARG A CA 1
ATOM 1445 C C . ARG A 1 180 ? 12.336 12.384 -8.842 1.00 97.25 180 ARG A C 1
ATOM 1447 O O . ARG A 1 180 ? 11.859 12.648 -7.740 1.00 97.25 180 ARG A O 1
ATOM 1454 N N . LEU A 1 181 ? 13.514 11.772 -8.978 1.00 97.25 181 LEU A N 1
ATOM 1455 C CA . LEU A 1 181 ? 14.395 11.462 -7.844 1.00 97.25 181 LEU A CA 1
ATOM 1456 C C . LEU A 1 181 ? 14.865 12.739 -7.147 1.00 97.25 181 LEU A C 1
ATOM 1458 O O . LEU A 1 181 ? 14.870 12.797 -5.919 1.00 97.25 181 LEU A O 1
ATOM 1462 N N . ASN A 1 182 ? 15.207 13.777 -7.912 1.00 97.31 182 ASN A N 1
ATOM 1463 C CA . ASN A 1 182 ? 15.597 15.069 -7.352 1.00 97.31 182 ASN A CA 1
ATOM 1464 C C . ASN A 1 182 ? 14.442 15.723 -6.590 1.00 97.31 182 ASN A C 1
ATOM 1466 O O . ASN A 1 182 ? 14.630 16.150 -5.452 1.00 97.31 182 ASN A O 1
ATOM 1470 N N . GLN A 1 183 ? 13.236 15.724 -7.162 1.00 97.44 183 GLN A N 1
ATOM 1471 C CA . GLN A 1 183 ? 12.034 16.202 -6.470 1.00 97.44 183 GLN A CA 1
ATOM 1472 C C . GLN A 1 183 ? 11.765 15.415 -5.178 1.00 97.44 183 GLN A C 1
ATOM 1474 O O . GLN A 1 183 ? 11.424 16.005 -4.155 1.00 97.44 183 GLN A O 1
ATOM 1479 N N . LEU A 1 184 ? 11.949 14.090 -5.200 1.00 97.69 184 LEU A N 1
ATOM 1480 C CA . LEU A 1 184 ? 11.761 13.245 -4.022 1.00 97.69 184 LEU A CA 1
ATOM 1481 C C . LEU A 1 184 ? 12.784 13.567 -2.927 1.00 97.69 184 LEU A C 1
ATOM 1483 O O . LEU A 1 184 ? 12.408 13.662 -1.762 1.00 97.69 184 LEU A O 1
ATOM 1487 N N . ASN A 1 185 ? 14.052 13.781 -3.290 1.00 97.31 185 ASN A N 1
ATOM 1488 C CA . ASN A 1 185 ? 15.093 14.168 -2.336 1.00 97.31 185 ASN A CA 1
ATOM 1489 C C . ASN A 1 185 ? 14.738 15.486 -1.636 1.00 97.31 185 ASN A C 1
ATOM 1491 O O . ASN A 1 185 ? 14.847 15.574 -0.417 1.00 97.31 185 ASN A O 1
ATOM 1495 N N . GLN A 1 186 ? 14.265 16.482 -2.392 1.00 96.94 186 GLN A N 1
ATOM 1496 C CA . GLN A 1 186 ? 13.837 17.761 -1.820 1.00 96.94 186 GLN A CA 1
ATOM 1497 C C . GLN A 1 186 ? 12.639 17.591 -0.880 1.00 96.94 186 GLN A C 1
ATOM 1499 O O . GLN A 1 186 ? 12.654 18.117 0.229 1.00 96.94 186 GLN A O 1
ATOM 1504 N N . ALA A 1 187 ? 11.641 16.794 -1.270 1.00 96.06 187 ALA A N 1
ATOM 1505 C CA . ALA A 1 187 ? 10.469 16.539 -0.435 1.00 96.06 187 ALA A CA 1
ATOM 1506 C C . ALA A 1 187 ? 10.816 15.796 0.870 1.00 96.06 187 ALA A C 1
ATOM 1508 O O . ALA A 1 187 ? 10.236 16.084 1.917 1.00 96.06 187 ALA A O 1
ATOM 1509 N N . ILE A 1 188 ? 11.765 14.852 0.826 1.00 96.19 188 ILE A N 1
ATOM 1510 C CA . ILE A 1 188 ? 12.272 14.167 2.024 1.00 96.19 188 ILE A CA 1
ATOM 1511 C C . ILE A 1 188 ? 12.987 15.166 2.939 1.00 96.19 188 ILE A C 1
ATOM 1513 O O . ILE A 1 188 ? 12.669 15.212 4.123 1.00 96.19 188 ILE A O 1
ATOM 1517 N N . LEU A 1 189 ? 13.889 15.991 2.397 1.00 94.88 189 LEU A N 1
ATOM 1518 C CA . LEU A 1 189 ? 14.622 16.999 3.172 1.00 94.88 189 LEU A CA 1
ATOM 1519 C C . LEU A 1 189 ? 13.684 18.019 3.830 1.00 94.88 189 LEU A C 1
ATOM 1521 O O . LEU A 1 189 ? 13.872 18.375 4.992 1.00 94.88 189 LEU A O 1
ATOM 1525 N N . GLU A 1 190 ? 12.662 18.484 3.111 1.00 92.75 190 GLU A N 1
ATOM 1526 C CA . GLU A 1 190 ? 11.643 19.380 3.664 1.00 92.75 190 GLU A CA 1
ATOM 1527 C C . GLU A 1 190 ? 10.886 18.711 4.819 1.00 92.75 190 GLU A C 1
ATOM 1529 O O . GLU A 1 190 ? 10.714 19.312 5.883 1.00 92.75 190 GLU A O 1
ATOM 1534 N N . ALA A 1 191 ? 10.470 17.454 4.637 1.00 92.00 191 ALA A N 1
ATOM 1535 C CA . ALA A 1 191 ? 9.783 16.703 5.677 1.00 92.00 191 ALA A CA 1
ATOM 1536 C C . ALA A 1 191 ? 10.675 16.486 6.909 1.00 92.00 191 ALA A C 1
ATOM 1538 O O . ALA A 1 191 ? 10.212 16.692 8.026 1.00 92.00 191 ALA A O 1
ATOM 1539 N N . GLU A 1 192 ? 11.951 16.136 6.728 1.00 92.25 192 GLU A N 1
ATOM 1540 C CA . GLU A 1 192 ? 12.913 15.985 7.828 1.00 92.25 192 GLU A CA 1
ATOM 1541 C C . GLU A 1 192 ? 13.075 17.284 8.619 1.00 92.25 192 GLU A C 1
ATOM 1543 O O . GLU A 1 192 ? 12.936 17.270 9.839 1.00 92.25 192 GLU A O 1
ATOM 1548 N N . ARG A 1 193 ? 13.284 18.419 7.937 1.00 90.19 193 ARG A N 1
ATOM 1549 C CA . ARG A 1 193 ? 13.400 19.735 8.590 1.00 90.19 193 ARG A CA 1
ATOM 1550 C C . ARG A 1 193 ? 12.158 20.083 9.399 1.00 90.19 193 ARG A C 1
ATOM 1552 O O . ARG A 1 193 ? 12.268 20.612 10.497 1.00 90.19 193 ARG A O 1
ATOM 1559 N N . ARG A 1 194 ? 10.976 19.770 8.870 1.00 86.69 194 ARG A N 1
ATOM 1560 C CA . ARG A 1 194 ? 9.703 20.084 9.525 1.00 86.69 194 ARG A CA 1
ATOM 1561 C C . ARG A 1 194 ? 9.470 19.288 10.808 1.00 86.69 194 ARG A C 1
ATOM 1563 O O . ARG A 1 194 ? 8.779 19.779 11.691 1.00 86.69 194 ARG A O 1
ATOM 1570 N N . PHE A 1 195 ? 10.029 18.084 10.907 1.00 85.62 195 PHE A N 1
ATOM 1571 C CA . PHE A 1 195 ? 9.900 17.226 12.086 1.00 85.62 195 PHE A CA 1
ATOM 1572 C C . PHE A 1 195 ? 11.185 17.139 12.923 1.00 85.62 195 PHE A C 1
ATOM 1574 O O . PHE A 1 195 ? 11.229 16.324 13.841 1.00 85.62 195 PHE A O 1
ATOM 1581 N N . ALA A 1 196 ? 12.203 17.962 12.644 1.00 77.69 196 ALA A N 1
ATOM 1582 C CA . ALA A 1 196 ? 13.490 17.939 13.346 1.00 77.69 196 ALA A CA 1
ATOM 1583 C C . ALA A 1 196 ? 13.336 18.146 14.865 1.00 77.69 196 ALA A C 1
ATOM 1585 O O . ALA A 1 196 ? 13.984 17.454 15.647 1.00 77.69 196 ALA A O 1
ATOM 1586 N N . ASP A 1 197 ? 12.408 19.021 15.263 1.00 73.12 197 ASP A N 1
ATOM 1587 C CA . ASP A 1 197 ? 12.164 19.383 16.665 1.00 73.12 197 ASP A CA 1
ATOM 1588 C C . ASP A 1 197 ? 10.898 18.729 17.251 1.00 73.12 197 ASP A C 1
ATOM 1590 O O . ASP A 1 197 ? 10.557 18.924 18.421 1.00 73.12 197 ASP A O 1
ATOM 1594 N N . GLU A 1 198 ? 10.165 17.939 16.458 1.00 72.88 198 GLU A N 1
ATOM 1595 C CA . GLU A 1 198 ? 8.892 17.359 16.884 1.00 72.88 198 GLU A CA 1
ATOM 1596 C C . GLU A 1 198 ? 9.042 15.913 17.382 1.00 72.88 198 GLU A C 1
ATOM 1598 O O . GLU A 1 198 ? 9.524 15.024 16.679 1.00 72.88 198 GLU A O 1
ATOM 1603 N N . LYS A 1 199 ? 8.493 15.612 18.569 1.00 69.19 199 LYS A N 1
ATOM 1604 C CA . LYS A 1 199 ? 8.362 14.235 19.090 1.00 69.19 199 LYS A CA 1
ATOM 1605 C C . LYS A 1 199 ? 7.222 13.468 18.403 1.00 69.19 199 LYS A C 1
ATOM 1607 O O . LYS A 1 199 ? 6.308 12.974 19.063 1.00 69.19 199 LYS A O 1
ATOM 1612 N N . GLN A 1 200 ? 7.260 13.354 17.074 1.00 80.69 200 GLN A N 1
ATOM 1613 C CA . GLN A 1 200 ? 6.291 12.581 16.287 1.00 80.69 200 GLN A CA 1
ATOM 1614 C C . GLN A 1 200 ? 6.931 11.307 15.709 1.00 80.69 200 GLN A C 1
ATOM 1616 O O . GLN A 1 200 ? 7.217 11.244 14.509 1.00 80.69 200 GLN A O 1
ATOM 1621 N N . PRO A 1 201 ? 7.120 10.246 16.525 1.00 83.31 201 PRO A N 1
ATOM 1622 C CA . PRO A 1 201 ? 7.859 9.045 16.123 1.00 83.31 201 PRO A CA 1
ATOM 1623 C C . PRO A 1 201 ? 7.257 8.354 14.894 1.00 83.31 201 PRO A C 1
ATOM 1625 O O . PRO A 1 201 ? 7.983 7.794 14.080 1.00 83.31 201 PRO A O 1
ATOM 1628 N N . MET A 1 202 ? 5.935 8.433 14.708 1.00 85.25 202 MET A N 1
ATOM 1629 C CA . MET A 1 202 ? 5.271 7.881 13.524 1.00 85.25 202 MET A CA 1
ATOM 1630 C C . MET A 1 202 ? 5.680 8.602 12.230 1.00 85.25 202 MET A C 1
ATOM 1632 O O . MET A 1 202 ? 5.926 7.944 11.222 1.00 85.25 202 MET A O 1
ATOM 1636 N N . ASN A 1 203 ? 5.768 9.935 12.239 1.00 88.44 203 ASN A N 1
ATOM 1637 C CA . ASN A 1 203 ? 6.104 10.702 11.036 1.00 88.44 203 ASN A CA 1
ATOM 1638 C C . ASN A 1 203 ? 7.568 10.488 10.652 1.00 88.44 203 ASN A C 1
ATOM 1640 O O . ASN A 1 203 ? 7.853 10.263 9.478 1.00 88.44 203 ASN A O 1
ATOM 1644 N N . LEU A 1 204 ? 8.463 10.442 11.643 1.00 90.06 204 LEU A N 1
ATOM 1645 C CA . LEU A 1 204 ? 9.869 10.089 11.436 1.00 90.06 204 LEU A CA 1
ATOM 1646 C C . LEU A 1 204 ? 10.008 8.682 10.838 1.00 90.06 204 LEU A C 1
ATOM 1648 O O . LEU A 1 204 ? 10.694 8.503 9.837 1.00 90.06 204 LEU A O 1
ATOM 1652 N N . LYS A 1 205 ? 9.267 7.692 11.354 1.00 90.94 205 LYS A N 1
ATOM 1653 C CA . LYS A 1 205 ? 9.267 6.323 10.807 1.00 90.94 205 LYS A CA 1
ATOM 1654 C C . LYS A 1 205 ? 8.710 6.232 9.381 1.00 90.94 205 LYS A C 1
ATOM 1656 O O . LYS A 1 205 ? 9.136 5.363 8.617 1.00 90.94 205 LYS A O 1
ATOM 1661 N N . LEU A 1 206 ? 7.763 7.092 9.004 1.00 91.50 206 LEU A N 1
ATOM 1662 C CA . LEU A 1 206 ? 7.281 7.183 7.620 1.00 91.50 206 LEU A CA 1
ATOM 1663 C C . LEU A 1 206 ? 8.346 7.786 6.695 1.00 91.50 206 LEU A C 1
ATOM 1665 O O . LEU A 1 206 ? 8.533 7.286 5.588 1.00 91.50 206 LEU A O 1
ATOM 1669 N N . ILE A 1 207 ? 9.071 8.805 7.160 1.00 93.88 207 ILE A N 1
ATOM 1670 C CA . ILE A 1 207 ? 10.168 9.435 6.412 1.00 93.88 207 ILE A CA 1
ATOM 1671 C C . ILE A 1 207 ? 11.335 8.464 6.229 1.00 93.88 207 ILE A C 1
ATOM 1673 O O . ILE A 1 207 ? 11.824 8.314 5.113 1.00 93.88 207 ILE A O 1
ATOM 1677 N N . GLU A 1 208 ? 11.722 7.729 7.274 1.00 93.38 208 GLU A N 1
ATOM 1678 C CA . GLU A 1 208 ? 12.695 6.634 7.165 1.00 93.38 208 GLU A CA 1
ATOM 1679 C C . GLU A 1 208 ? 12.263 5.619 6.094 1.00 93.38 208 GLU A C 1
ATOM 1681 O O . GLU A 1 208 ? 13.059 5.221 5.252 1.00 93.38 208 GLU A O 1
ATOM 1686 N N . GLY A 1 209 ? 10.976 5.253 6.062 1.00 92.88 209 GLY A N 1
ATOM 1687 C CA . GLY A 1 209 ? 10.448 4.330 5.054 1.00 92.88 209 GLY A CA 1
ATOM 1688 C C . GLY A 1 209 ? 10.518 4.895 3.638 1.00 92.88 209 GLY A C 1
ATOM 1689 O O . GLY A 1 209 ? 10.861 4.176 2.702 1.00 92.88 209 GLY A O 1
ATOM 1690 N N . ALA A 1 210 ? 10.252 6.192 3.475 1.00 95.56 210 ALA A N 1
ATOM 1691 C CA . ALA A 1 210 ? 10.419 6.870 2.197 1.00 95.56 210 ALA A CA 1
ATOM 1692 C C . ALA A 1 210 ? 11.885 6.872 1.737 1.00 95.56 210 ALA A C 1
ATOM 1694 O O . ALA A 1 210 ? 12.142 6.660 0.553 1.00 95.56 210 ALA A O 1
ATOM 1695 N N . LYS A 1 211 ? 12.842 7.058 2.657 1.00 96.94 211 LYS A N 1
ATOM 1696 C CA . LYS A 1 211 ? 14.286 7.015 2.371 1.00 96.94 211 LYS A CA 1
ATOM 1697 C C . LYS A 1 211 ? 14.742 5.627 1.934 1.00 96.94 211 LYS A C 1
ATOM 1699 O O . LYS A 1 211 ? 15.433 5.517 0.923 1.00 96.94 211 LYS A O 1
ATOM 1704 N N . ASP A 1 212 ? 14.290 4.583 2.623 1.00 94.94 212 ASP A N 1
ATOM 1705 C CA . ASP A 1 212 ? 14.604 3.199 2.257 1.00 94.94 212 ASP A CA 1
ATOM 1706 C C . ASP A 1 212 ? 14.099 2.872 0.843 1.00 94.94 212 ASP A C 1
ATOM 1708 O O . ASP A 1 212 ? 14.828 2.319 0.017 1.00 94.94 212 ASP A O 1
ATOM 1712 N N . ILE A 1 213 ? 12.860 3.267 0.524 1.00 94.88 213 ILE A N 1
ATOM 1713 C CA . ILE A 1 213 ? 12.275 3.053 -0.806 1.00 94.88 213 ILE A CA 1
ATOM 1714 C C . ILE A 1 213 ? 12.971 3.902 -1.872 1.00 94.88 213 ILE A C 1
ATOM 1716 O O . ILE A 1 213 ? 13.236 3.412 -2.971 1.00 94.88 213 ILE A O 1
ATOM 1720 N N . ARG A 1 214 ? 13.329 5.146 -1.549 1.00 97.12 214 ARG A N 1
ATOM 1721 C CA . ARG A 1 214 ? 14.114 6.014 -2.429 1.00 97.12 214 ARG A CA 1
ATOM 1722 C C . ARG A 1 214 ? 15.448 5.371 -2.796 1.00 97.12 214 ARG A C 1
ATOM 1724 O O . ARG A 1 214 ? 15.846 5.451 -3.954 1.00 97.12 214 ARG A O 1
ATOM 1731 N N . GLU A 1 215 ? 16.136 4.733 -1.853 1.00 96.94 215 GLU A N 1
ATOM 1732 C CA . GLU A 1 215 ? 17.426 4.093 -2.132 1.00 96.94 215 GLU A CA 1
ATOM 1733 C C . GLU A 1 215 ? 17.279 2.880 -3.060 1.00 96.94 215 GLU A C 1
ATOM 1735 O O . GLU A 1 215 ? 18.072 2.684 -3.987 1.00 96.94 215 GLU A O 1
ATOM 1740 N N . MET A 1 216 ? 16.198 2.113 -2.894 1.00 95.12 216 MET A N 1
ATOM 1741 C CA . MET A 1 216 ? 15.852 1.036 -3.826 1.00 95.12 216 MET A CA 1
ATOM 1742 C C . MET A 1 216 ? 15.529 1.578 -5.224 1.00 95.12 216 MET A C 1
ATOM 1744 O O . MET A 1 216 ? 15.985 1.022 -6.227 1.00 95.12 216 MET A O 1
ATOM 1748 N N . ALA A 1 217 ? 14.790 2.686 -5.305 1.00 95.44 217 ALA A N 1
ATOM 1749 C CA . ALA A 1 217 ? 14.483 3.345 -6.569 1.00 95.44 217 ALA A CA 1
ATOM 1750 C C . ALA A 1 217 ? 15.748 3.881 -7.258 1.00 95.44 217 ALA A C 1
ATOM 1752 O O . ALA A 1 217 ? 15.923 3.679 -8.458 1.00 95.44 217 ALA A O 1
ATOM 1753 N N . LEU A 1 218 ? 16.668 4.494 -6.504 1.00 96.56 218 LEU A N 1
ATOM 1754 C CA . LEU A 1 218 ? 17.953 4.967 -7.020 1.00 96.56 218 LEU A CA 1
ATOM 1755 C C . LEU A 1 218 ? 18.812 3.809 -7.546 1.00 96.56 218 LEU A C 1
ATOM 1757 O O . LEU A 1 218 ? 19.396 3.910 -8.624 1.00 96.56 218 LEU A O 1
ATOM 1761 N N . THR A 1 219 ? 18.866 2.698 -6.810 1.00 96.69 219 THR A N 1
ATOM 1762 C CA . THR A 1 219 ? 19.568 1.482 -7.247 1.00 96.69 219 THR A CA 1
ATOM 1763 C C . THR A 1 219 ? 18.982 0.950 -8.555 1.00 96.69 219 THR A C 1
ATOM 1765 O O . THR A 1 219 ? 19.725 0.614 -9.475 1.00 96.69 219 THR A O 1
ATOM 1768 N N . SER A 1 220 ? 17.653 0.924 -8.666 1.00 94.31 220 SER A N 1
ATOM 1769 C CA . SER A 1 220 ? 16.946 0.480 -9.875 1.00 94.31 220 SER A CA 1
ATOM 1770 C C . SER A 1 220 ? 17.241 1.399 -11.062 1.00 94.31 220 SER A C 1
ATOM 1772 O O . SER A 1 220 ? 17.603 0.921 -12.135 1.00 94.31 220 SER A O 1
ATOM 1774 N N . PHE A 1 221 ? 17.207 2.718 -10.843 1.00 96.44 221 PHE A N 1
ATOM 1775 C CA . PHE A 1 221 ? 17.558 3.731 -11.839 1.00 96.44 221 PHE A CA 1
ATOM 1776 C C . PHE A 1 221 ? 18.989 3.569 -12.363 1.00 96.44 221 PHE A C 1
ATOM 1778 O O . PHE A 1 221 ? 19.202 3.588 -13.574 1.00 96.44 221 PHE A O 1
ATOM 1785 N N . ARG A 1 222 ? 19.967 3.361 -11.469 1.00 95.75 222 ARG A N 1
ATOM 1786 C CA . ARG A 1 222 ? 21.376 3.135 -11.843 1.00 95.75 222 ARG A CA 1
ATOM 1787 C C . ARG A 1 222 ? 21.563 1.889 -12.708 1.00 95.75 222 ARG A C 1
ATOM 1789 O O . ARG A 1 222 ? 22.446 1.875 -13.555 1.00 95.75 222 ARG A O 1
ATOM 1796 N N . LYS A 1 223 ? 20.716 0.876 -12.516 1.00 94.00 223 LYS A N 1
ATOM 1797 C CA . LYS A 1 223 ? 20.698 -0.365 -13.303 1.00 94.00 223 LYS A CA 1
ATOM 1798 C C . LYS A 1 223 ? 19.869 -0.269 -14.594 1.00 94.00 223 LYS A C 1
ATOM 1800 O O . LYS A 1 223 ? 19.698 -1.280 -15.258 1.00 94.00 223 LYS A O 1
ATOM 1805 N N . GLY A 1 224 ? 19.319 0.901 -14.932 1.00 92.44 224 GLY A N 1
ATOM 1806 C CA . GLY A 1 224 ? 18.480 1.086 -16.125 1.00 92.44 224 GLY A CA 1
ATOM 1807 C C . GLY A 1 224 ? 17.022 0.630 -15.975 1.00 92.44 224 GLY A C 1
ATOM 1808 O O . GLY A 1 224 ? 16.243 0.765 -16.912 1.00 92.44 224 GLY A O 1
ATOM 1809 N N . ASN A 1 225 ? 16.620 0.159 -14.792 1.00 92.62 225 ASN A N 1
ATOM 1810 C CA . ASN A 1 225 ? 15.270 -0.336 -14.502 1.00 92.62 225 ASN A CA 1
ATOM 1811 C C . ASN A 1 225 ? 14.346 0.835 -14.140 1.00 92.62 225 ASN A C 1
ATOM 1813 O O . ASN A 1 225 ? 14.047 1.109 -12.970 1.00 92.62 225 ASN A O 1
ATOM 1817 N N . TYR A 1 226 ? 13.987 1.623 -15.155 1.00 93.25 226 TYR A N 1
ATOM 1818 C CA . TYR A 1 226 ? 13.302 2.903 -14.976 1.00 93.25 226 TYR A CA 1
ATOM 1819 C C . TYR A 1 226 ? 11.865 2.760 -14.481 1.00 93.25 226 TYR A C 1
ATOM 1821 O O . TYR A 1 226 ? 11.385 3.651 -13.780 1.00 93.25 226 TYR A O 1
ATOM 1829 N N . ARG A 1 227 ? 11.181 1.650 -14.776 1.00 91.56 227 ARG A N 1
ATOM 1830 C CA . ARG A 1 227 ? 9.815 1.420 -14.286 1.00 91.56 227 ARG A CA 1
ATOM 1831 C C . ARG A 1 227 ? 9.812 1.064 -12.816 1.00 91.56 227 ARG A C 1
ATOM 1833 O O . ARG A 1 227 ? 9.101 1.716 -12.052 1.00 91.56 227 ARG A O 1
ATOM 1840 N N . ALA A 1 228 ? 10.663 0.128 -12.402 1.00 92.81 228 ALA A N 1
ATOM 1841 C CA . ALA A 1 228 ? 10.824 -0.182 -10.988 1.00 92.81 228 ALA A CA 1
ATOM 1842 C C . ALA A 1 228 ? 11.249 1.060 -10.183 1.00 92.81 228 ALA A C 1
ATOM 1844 O O . ALA A 1 228 ? 10.700 1.337 -9.113 1.00 92.81 228 ALA A O 1
ATOM 1845 N N . ALA A 1 229 ? 12.161 1.875 -10.730 1.00 95.56 229 ALA A N 1
ATOM 1846 C CA . ALA A 1 229 ? 12.536 3.150 -10.122 1.00 95.56 229 ALA A CA 1
ATOM 1847 C C . ALA A 1 229 ? 11.337 4.104 -9.981 1.00 95.56 229 ALA A C 1
ATOM 1849 O O . ALA A 1 229 ? 11.137 4.693 -8.918 1.00 95.56 229 ALA A O 1
ATOM 1850 N N . ASN A 1 230 ? 10.520 4.238 -11.028 1.00 94.94 230 ASN A N 1
ATOM 1851 C CA . ASN A 1 230 ? 9.340 5.097 -11.028 1.00 94.94 230 ASN A CA 1
ATOM 1852 C C . ASN A 1 230 ? 8.325 4.705 -9.947 1.00 94.94 230 ASN A C 1
ATOM 1854 O O . ASN A 1 230 ? 7.806 5.580 -9.253 1.00 94.94 230 ASN A O 1
ATOM 1858 N N . GLU A 1 231 ? 8.045 3.412 -9.793 1.00 92.88 231 GLU A N 1
ATOM 1859 C CA . GLU A 1 231 ? 7.121 2.922 -8.766 1.00 92.88 231 GLU A CA 1
ATOM 1860 C C . GLU A 1 231 ? 7.657 3.159 -7.358 1.00 92.88 231 GLU A C 1
ATOM 1862 O O . GLU A 1 231 ? 6.933 3.672 -6.501 1.00 92.88 231 GLU A O 1
ATOM 1867 N N . GLY A 1 232 ? 8.944 2.877 -7.128 1.00 93.94 232 GLY A N 1
ATOM 1868 C CA . GLY A 1 232 ? 9.593 3.186 -5.855 1.00 93.94 232 GLY A CA 1
ATOM 1869 C C . GLY A 1 232 ? 9.466 4.672 -5.507 1.00 93.94 232 GLY A C 1
ATOM 1870 O O . GLY A 1 232 ? 9.060 5.026 -4.400 1.00 93.94 232 GLY A O 1
ATOM 1871 N N . ILE A 1 233 ? 9.705 5.560 -6.476 1.00 96.19 233 ILE A N 1
ATOM 1872 C CA . ILE A 1 233 ? 9.542 7.007 -6.287 1.00 96.19 233 ILE A CA 1
ATOM 1873 C C . ILE A 1 233 ? 8.098 7.373 -5.922 1.00 96.19 233 ILE A C 1
ATOM 1875 O O . ILE A 1 233 ? 7.884 8.182 -5.018 1.00 96.19 233 ILE A O 1
ATOM 1879 N N . GLN A 1 234 ? 7.102 6.796 -6.600 1.00 93.06 234 GLN A N 1
ATOM 1880 C CA . GLN A 1 234 ? 5.691 7.072 -6.312 1.00 93.06 234 GLN A CA 1
ATOM 1881 C C . GLN A 1 234 ? 5.310 6.677 -4.882 1.00 93.06 234 GLN A C 1
ATOM 1883 O O . GLN A 1 234 ? 4.712 7.486 -4.170 1.00 93.06 234 GLN A O 1
ATOM 1888 N N . VAL A 1 235 ? 5.713 5.485 -4.438 1.00 92.56 235 VAL A N 1
ATOM 1889 C CA . VAL A 1 235 ? 5.457 5.021 -3.067 1.00 92.56 235 VAL A CA 1
ATOM 1890 C C . VAL A 1 235 ? 6.177 5.894 -2.040 1.00 92.56 235 VAL A C 1
ATOM 1892 O O . VAL A 1 235 ? 5.575 6.298 -1.044 1.00 92.56 235 VAL A O 1
ATOM 1895 N N . ALA A 1 236 ? 7.438 6.255 -2.286 1.00 95.44 236 ALA A N 1
ATOM 1896 C CA . ALA A 1 236 ? 8.186 7.128 -1.387 1.00 95.44 236 ALA A CA 1
ATOM 1897 C C . ALA A 1 236 ? 7.516 8.509 -1.241 1.00 95.44 236 ALA A C 1
ATOM 1899 O O . ALA A 1 236 ? 7.356 9.000 -0.121 1.00 95.44 236 ALA A O 1
ATOM 1900 N N . PHE A 1 237 ? 7.030 9.105 -2.337 1.00 96.00 237 PHE A N 1
ATOM 1901 C CA . PHE A 1 237 ? 6.253 10.349 -2.277 1.00 96.00 237 PHE A CA 1
ATOM 1902 C C . PHE A 1 237 ? 4.963 10.210 -1.464 1.00 96.00 237 PHE A C 1
ATOM 1904 O O . PHE A 1 237 ? 4.583 11.140 -0.753 1.00 96.00 237 PHE A O 1
ATOM 1911 N N . GLU A 1 238 ? 4.264 9.081 -1.560 1.00 92.06 238 GLU A N 1
ATOM 1912 C CA . GLU A 1 238 ? 3.058 8.840 -0.764 1.00 92.06 238 GLU A CA 1
ATOM 1913 C C . GLU A 1 238 ? 3.356 8.777 0.730 1.00 92.06 238 GLU A C 1
ATOM 1915 O O . GLU A 1 238 ? 2.616 9.376 1.514 1.00 92.06 238 GLU A O 1
ATOM 1920 N N . LEU A 1 239 ? 4.450 8.125 1.124 1.00 92.00 239 LEU A N 1
ATOM 1921 C CA . LEU A 1 239 ? 4.890 8.085 2.518 1.00 92.00 239 LEU A CA 1
ATOM 1922 C C . LEU A 1 239 ? 5.246 9.484 3.039 1.00 92.00 239 LEU A C 1
ATOM 1924 O O . LEU A 1 239 ? 4.782 9.859 4.118 1.00 92.00 239 LEU A O 1
ATOM 1928 N N . VAL A 1 240 ? 5.965 10.291 2.249 1.00 94.00 240 VAL A N 1
ATOM 1929 C CA . VAL A 1 240 ? 6.262 11.698 2.585 1.00 94.00 240 VAL A CA 1
ATOM 1930 C C . VAL A 1 240 ? 4.976 12.521 2.716 1.00 94.00 240 VAL A C 1
ATOM 1932 O O . VAL A 1 240 ? 4.773 13.236 3.693 1.00 94.00 240 VAL A O 1
ATOM 1935 N N . ARG A 1 241 ? 4.030 12.393 1.780 1.00 91.44 241 ARG A N 1
ATOM 1936 C CA . ARG A 1 241 ? 2.737 13.096 1.874 1.00 91.44 241 ARG A CA 1
ATOM 1937 C C . ARG A 1 241 ? 1.953 12.683 3.119 1.00 91.44 241 ARG A C 1
ATOM 1939 O O . ARG A 1 241 ? 1.290 13.520 3.731 1.00 91.44 241 ARG A O 1
ATOM 1946 N N . LYS A 1 242 ? 1.993 11.401 3.488 1.00 88.50 242 LYS A N 1
ATOM 1947 C CA . LYS A 1 242 ? 1.309 10.877 4.676 1.00 88.50 242 LYS A CA 1
ATOM 1948 C C . LYS A 1 242 ? 1.977 11.327 5.974 1.00 88.50 242 LYS A C 1
ATOM 1950 O O . LYS A 1 242 ? 1.243 11.562 6.933 1.00 88.50 242 LYS A O 1
ATOM 1955 N N . SER A 1 243 ? 3.302 11.496 6.012 1.00 89.50 243 SER A N 1
ATOM 1956 C CA . SER A 1 243 ? 3.981 12.078 7.178 1.00 89.50 243 SER A CA 1
ATOM 1957 C C . SER A 1 243 ? 3.570 13.541 7.371 1.00 89.50 243 SER A C 1
ATOM 1959 O O . SER A 1 243 ? 3.181 13.924 8.470 1.00 89.50 243 SER A O 1
ATOM 1961 N N . LEU A 1 244 ? 3.512 14.325 6.290 1.00 85.81 244 LEU A N 1
ATOM 1962 C CA . LEU A 1 244 ? 3.126 15.742 6.325 1.00 85.81 244 LEU A CA 1
ATOM 1963 C C . LEU A 1 244 ? 1.635 15.976 6.632 1.00 85.81 244 LEU A C 1
ATOM 1965 O O . LEU A 1 244 ? 1.285 16.956 7.283 1.00 85.81 244 LEU A O 1
ATOM 1969 N N . LYS A 1 245 ? 0.730 15.083 6.207 1.00 80.00 245 LYS A N 1
ATOM 1970 C CA . LYS A 1 245 ? -0.718 15.199 6.486 1.00 80.00 245 LYS A CA 1
ATOM 1971 C C . LYS A 1 245 ? -1.102 14.959 7.951 1.00 80.00 245 LYS A C 1
ATOM 1973 O O . LYS A 1 245 ? -2.226 15.280 8.324 1.00 80.00 245 LYS A O 1
ATOM 1978 N N . ASN A 1 246 ? -0.213 14.397 8.770 1.00 62.78 246 ASN A N 1
ATOM 1979 C CA . ASN A 1 246 ? -0.487 14.103 10.182 1.00 62.78 246 ASN A CA 1
ATOM 1980 C C . ASN A 1 246 ? -0.272 15.293 11.122 1.00 62.78 246 ASN A C 1
ATOM 1982 O O . ASN A 1 246 ? -0.311 15.118 12.338 1.00 62.78 246 ASN A O 1
ATOM 1986 N N . LEU A 1 247 ? -0.049 16.491 10.588 1.00 52.97 247 LEU A N 1
ATOM 1987 C CA . LEU A 1 247 ? 0.053 17.684 11.412 1.00 52.97 247 LEU A CA 1
ATOM 1988 C C . LEU A 1 247 ? -1.296 17.966 12.091 1.00 52.97 247 LEU A C 1
ATOM 1990 O O . LEU A 1 247 ? -2.330 17.964 11.410 1.00 52.97 247 LEU A O 1
ATOM 1994 N N . PRO A 1 248 ? -1.321 18.239 13.407 1.00 44.09 248 PRO A N 1
ATOM 1995 C CA . PRO A 1 248 ? -2.488 18.870 13.998 1.00 44.09 248 PRO A CA 1
ATOM 1996 C C . PRO A 1 248 ? -2.728 20.188 13.255 1.00 44.09 248 PRO A C 1
ATOM 1998 O O . PRO A 1 248 ? -1.793 20.954 13.008 1.00 44.09 248 PRO A O 1
ATOM 2001 N N . LYS A 1 249 ? -3.979 20.438 12.853 1.00 41.69 249 LYS A N 1
ATOM 2002 C CA . LYS A 1 249 ? -4.369 21.784 12.430 1.00 41.69 249 LYS A CA 1
ATOM 2003 C C . LYS A 1 249 ? -4.104 22.693 13.631 1.00 41.69 249 LYS A C 1
ATOM 2005 O O . LYS A 1 249 ? -4.684 22.444 14.686 1.00 41.69 249 LYS A O 1
ATOM 2010 N N . LYS A 1 250 ? -3.168 23.631 13.478 1.00 38.75 250 LYS A N 1
ATOM 2011 C CA . LYS A 1 250 ? -3.000 24.739 14.420 1.00 38.75 250 LYS A CA 1
ATOM 2012 C C . LYS A 1 250 ? -4.283 25.559 14.462 1.00 38.75 250 LYS A C 1
ATOM 2014 O O . LYS A 1 250 ? -4.919 25.675 13.387 1.00 38.75 250 LYS A O 1
#